Protein AF-A0A1I8EB76-F1 (afdb_monomer)

Mean predicted aligned error: 17.42 Å

pLDDT: mean 76.27, std 18.46, range [38.03, 97.38]

Organism: Wuchereria bancrofti (NCBI:txid6293)

InterPro domains:
  IPR005574 RNA polymerase subunit Rpb4/RPC9 [PF03874] (112-215)
  IPR006590 RNA polymerase Rpb4/RPC9, core [SM00657] (104-221)
  IPR010997 HRDC-like superfamily [SSF47819] (84-220)
  IPR038324 Rpb4/RPC9 superfamily [G3DSA:1.20.1250.40] (94-221)
  IPR045222 DNA-directed RNA polymerase II subunit Rpb4-like [PTHR21297] (92-221)

Foldseek 3Di:
DVVVVVVVVVVVLVVVVVVVVVVPPPPVVVVCLSVVLVVVVVVVPPDDDDDPPVVVVVVVVSVVVNVVVVVVVVVVVVVVVPDDPPDDPDPVQVQDQLQPRDPPVCPPPADDALLRLLVVLVVVVVVCVPDPDNDDDDPVSVVSNVVSVVQPLDNDPVLVVVLLVLCVVFPDDSSLSRVCLRVLDQFLVVSCVSRVNCVPRDDRVVVNVSSVVSVVSSVVD

Sequence (221 aa):
MFQRRFIIIRSMLIQILRKMYMANISNPFVLAGIVLPWIALNGFLKPHSERISFAEHRFRIFLQFCTFVTGFAGIFFLQRKGLMPGNQPDDTTDEDATELKFPKEFEQADTLLTSEVYLLLEHRRQQSEQKEEIDEMSDVFVKTLNYTRRMARFKNRETIRAVRTLLATKPLHKFEVAQIANLCPETSEEAKALIPSLENKMEDDELDEVLKDLHSKKTFQ

Radius of gyration: 32.55 Å; Cα contacts (8 Å, |Δi|>4): 117; chains: 1; bounding box: 45×63×88 Å

Nearest PDB structures (foldseek):
  8b3d-assembly1_D  TM=9.717E-01  e=4.220E-13  Sus scrofa domesticus
  5iya-assembly1_D  TM=9.374E-01  e=2.919E-12  Homo sapiens
  7ozn-assembly1_D  TM=9.645E-01  e=7.467E-12  Sus scrofa domesticus
  5flm-assembly1_D  TM=9.644E-01  e=1.099E-11  Bos taurus
  9egx-assembly1_D  TM=9.702E-01  e=1.298E-11  Sus scrofa

Solvent-accessible surface area (backbone atoms only — not comparable to full-atom values): 13147 Å² total; per-residue (Å²): 115,67,70,64,53,51,53,51,54,54,52,51,51,52,51,50,53,53,52,45,60,75,65,66,65,81,50,67,66,64,50,50,69,55,49,51,60,52,52,51,54,62,61,70,64,57,89,73,86,88,58,75,74,63,52,55,59,52,51,50,53,50,54,53,49,53,53,47,54,53,47,51,51,48,49,51,53,55,60,60,68,70,76,65,96,62,82,70,83,71,81,76,64,82,68,32,79,57,76,70,36,67,58,79,87,50,73,81,56,80,71,73,40,45,30,52,51,25,54,54,46,51,51,55,49,54,57,48,72,73,43,94,61,91,73,83,76,51,69,68,56,56,50,51,41,57,48,21,63,72,58,32,68,46,89,51,70,69,53,48,50,52,53,50,55,59,51,66,76,47,101,61,54,60,65,54,49,32,47,48,66,52,68,56,51,88,43,38,69,53,41,29,74,77,38,55,64,42,66,88,72,57,56,55,72,61,44,37,51,53,36,52,57,51,51,53,58,54,69,78,108

Secondary structure (DSSP, 8-state):
-HHHHHHHHHHHHHHHHHHHHHTT---HHHHHHHHHHHHHHHHHTS---S-HHHHHHHHHHHHHHHHHHHHHHHHHHHHHTTS------------BTTTTB--GGGTTPPP--HHHHHHHHHHHHHHHHTSSS--PPPHHHHHHHHHHHHH-S---HHHHHHHHHHHHTSS--HHHHHHHHHH--SSHHHHHHH-GGGTTTS-HHHHHHHHHHHHHHHHT-

Structure (mmCIF, N/CA/C/O backbone):
data_AF-A0A1I8EB76-F1
#
_entry.id   AF-A0A1I8EB76-F1
#
loop_
_at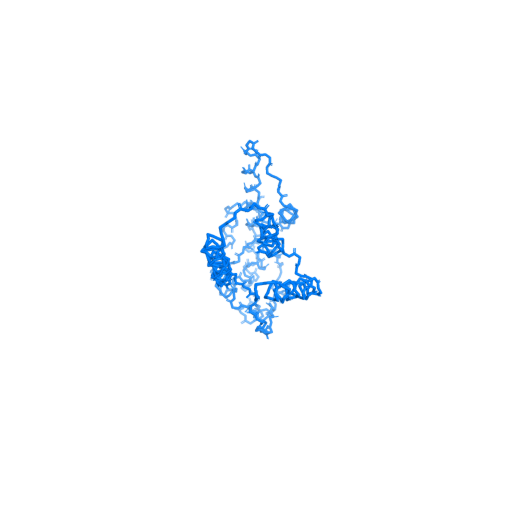om_site.group_PDB
_atom_site.id
_atom_site.type_symbol
_atom_site.label_atom_id
_atom_site.label_alt_id
_atom_site.label_comp_id
_atom_site.label_asym_id
_atom_site.label_entity_id
_atom_site.label_seq_id
_atom_site.pdbx_PDB_ins_code
_atom_site.Cartn_x
_atom_site.Cartn_y
_atom_site.Cartn_z
_atom_site.occupancy
_atom_site.B_iso_or_equiv
_atom_site.auth_seq_id
_atom_site.auth_comp_id
_atom_site.auth_asym_id
_atom_site.auth_atom_id
_atom_site.pdbx_PDB_model_num
ATOM 1 N N . MET A 1 1 ? -8.217 -47.086 -62.777 1.00 49.31 1 MET A N 1
ATOM 2 C CA . MET A 1 1 ? -8.631 -46.893 -61.361 1.00 49.31 1 MET A CA 1
ATOM 3 C C . MET A 1 1 ? -7.938 -45.699 -60.688 1.00 49.31 1 MET A C 1
ATOM 5 O O . MET A 1 1 ? -8.606 -44.937 -60.000 1.00 49.31 1 MET A O 1
ATOM 9 N N . PHE A 1 2 ? -6.633 -45.499 -60.920 1.00 45.28 2 PHE A N 1
ATOM 10 C CA . PHE A 1 2 ? -5.803 -44.456 -60.290 1.00 45.28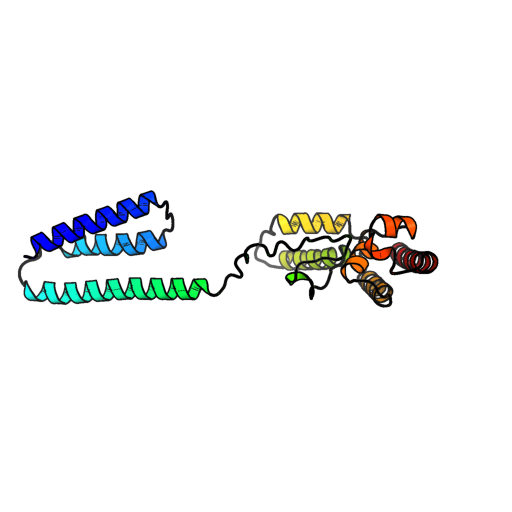 2 PHE A CA 1
ATOM 11 C C . PHE A 1 2 ? -6.260 -43.009 -60.579 1.00 45.28 2 PHE A C 1
ATOM 13 O O . PHE A 1 2 ? -6.449 -42.220 -59.660 1.00 45.28 2 PHE A O 1
ATOM 20 N N . GLN A 1 3 ? -6.564 -42.701 -61.845 1.00 49.03 3 GLN A N 1
ATOM 21 C CA . GLN A 1 3 ? -7.074 -41.393 -62.292 1.00 49.03 3 GLN A CA 1
ATOM 22 C C . GLN A 1 3 ? -8.374 -40.970 -61.575 1.00 49.03 3 GLN A C 1
ATOM 24 O O . GLN A 1 3 ? -8.498 -39.834 -61.125 1.00 49.03 3 GLN A O 1
ATOM 29 N N . ARG A 1 4 ? -9.325 -41.899 -61.378 1.00 49.31 4 ARG A N 1
ATOM 30 C CA . ARG A 1 4 ? -10.590 -41.602 -60.678 1.00 49.31 4 ARG A CA 1
ATOM 31 C C . ARG A 1 4 ? -10.378 -41.298 -59.191 1.00 49.31 4 ARG A C 1
ATOM 33 O O . ARG A 1 4 ? -11.016 -40.393 -58.667 1.00 49.31 4 ARG A O 1
ATOM 40 N N . ARG A 1 5 ? -9.459 -42.005 -58.518 1.00 53.19 5 ARG A N 1
ATOM 41 C CA . ARG A 1 5 ? -9.118 -41.738 -57.107 1.00 53.19 5 ARG A CA 1
ATOM 42 C C . ARG A 1 5 ? -8.397 -40.398 -56.934 1.00 53.19 5 ARG A C 1
ATOM 44 O O . ARG A 1 5 ? -8.669 -39.688 -55.973 1.00 53.19 5 ARG A O 1
ATOM 51 N N . PHE A 1 6 ? -7.553 -40.018 -57.893 1.00 55.25 6 PHE A N 1
ATOM 52 C CA . PHE A 1 6 ? -6.854 -38.731 -57.886 1.00 55.25 6 PHE A CA 1
ATOM 53 C C . PHE A 1 6 ? -7.814 -37.536 -58.002 1.00 55.25 6 PHE A C 1
ATOM 55 O O . PHE A 1 6 ? -7.683 -36.564 -57.264 1.00 55.25 6 PHE A O 1
ATOM 62 N N . ILE A 1 7 ? -8.834 -37.636 -58.861 1.00 61.78 7 ILE A N 1
ATOM 63 C CA . ILE A 1 7 ? -9.868 -36.597 -59.015 1.00 61.78 7 ILE A CA 1
ATOM 64 C C . ILE A 1 7 ? -10.677 -36.419 -57.720 1.00 61.78 7 ILE A C 1
ATOM 66 O O . ILE A 1 7 ? -10.950 -35.289 -57.315 1.00 61.78 7 ILE A O 1
ATOM 70 N N . ILE A 1 8 ? -11.013 -37.519 -57.038 1.00 65.38 8 ILE A N 1
ATOM 71 C CA . ILE A 1 8 ? -11.760 -37.483 -55.771 1.00 65.38 8 ILE A CA 1
ATOM 72 C C . ILE A 1 8 ? -10.933 -36.809 -54.670 1.00 65.38 8 ILE A C 1
ATOM 74 O O . ILE A 1 8 ? -11.428 -35.894 -54.013 1.00 65.38 8 ILE A O 1
ATOM 78 N N . ILE A 1 9 ? -9.660 -37.194 -54.515 1.00 62.22 9 ILE A N 1
ATOM 79 C CA . ILE A 1 9 ? -8.747 -36.573 -53.540 1.00 62.22 9 ILE A CA 1
ATOM 80 C C . ILE A 1 9 ? -8.584 -35.085 -53.849 1.00 62.22 9 ILE A C 1
ATOM 82 O O . ILE A 1 9 ? -8.638 -34.256 -52.941 1.00 62.22 9 ILE A O 1
ATOM 86 N N . ARG A 1 10 ? -8.457 -34.731 -55.136 1.00 64.69 10 ARG A N 1
ATOM 87 C CA . ARG A 1 10 ? -8.303 -33.337 -55.544 1.00 64.69 10 ARG A CA 1
ATOM 88 C C . ARG A 1 10 ? -9.530 -32.498 -55.177 1.00 64.69 10 ARG A C 1
ATOM 90 O O . ARG A 1 10 ? -9.381 -31.388 -54.676 1.00 64.69 10 ARG A O 1
ATOM 97 N N . SER A 1 11 ? -10.727 -33.046 -55.376 1.00 67.12 11 SER A N 1
ATOM 98 C CA . SER A 1 11 ? -11.989 -32.392 -55.017 1.00 67.12 11 SER A CA 1
ATOM 99 C C . SER A 1 11 ? -12.159 -32.242 -53.500 1.00 67.12 11 SER A C 1
ATOM 101 O O . SER A 1 11 ? -12.497 -31.155 -53.029 1.00 67.12 11 SER A O 1
ATOM 103 N N . MET A 1 12 ? -11.844 -33.280 -52.713 1.00 67.94 12 MET A N 1
ATOM 104 C CA . MET A 1 12 ? -11.922 -33.211 -51.246 1.00 67.94 12 MET A CA 1
ATOM 105 C C . MET A 1 12 ? -10.969 -32.167 -50.662 1.00 67.94 12 MET A C 1
ATOM 107 O O . MET A 1 12 ? -11.365 -31.405 -49.783 1.00 67.94 12 MET A O 1
ATOM 111 N N . LEU A 1 13 ? -9.735 -32.083 -51.164 1.00 63.62 13 LEU A N 1
ATOM 112 C CA . LEU A 1 13 ? -8.740 -31.153 -50.626 1.00 63.62 13 LEU A CA 1
ATOM 113 C C . LEU A 1 13 ? -9.104 -29.691 -50.919 1.00 63.62 13 LEU A C 1
ATOM 115 O O . LEU A 1 13 ? -8.951 -28.832 -50.056 1.00 63.62 13 LEU A O 1
ATOM 119 N N . ILE A 1 14 ? -9.690 -29.421 -52.090 1.00 68.62 14 ILE A N 1
ATOM 120 C CA . ILE A 1 14 ? -10.236 -28.099 -52.432 1.00 68.62 14 ILE A CA 1
ATOM 121 C C . ILE A 1 14 ? -11.404 -27.734 -51.505 1.00 68.62 14 ILE A C 1
ATOM 123 O O . ILE A 1 14 ? -11.484 -26.599 -51.037 1.00 68.62 14 ILE A O 1
ATOM 127 N N . GLN A 1 15 ? -12.293 -28.683 -51.196 1.00 66.75 15 GLN A N 1
ATOM 128 C CA . GLN A 1 15 ? -13.396 -28.439 -50.260 1.00 66.75 15 GLN A CA 1
ATOM 129 C C . GLN A 1 15 ? -12.903 -28.156 -48.835 1.00 66.75 15 GLN A C 1
ATOM 131 O O . GLN A 1 15 ? -13.441 -27.267 -48.175 1.00 66.75 15 GLN A O 1
ATOM 136 N N . ILE A 1 16 ? -11.866 -28.864 -48.375 1.00 64.25 16 ILE A N 1
ATOM 137 C CA . ILE A 1 16 ? -11.244 -28.639 -47.062 1.00 64.25 16 ILE A CA 1
ATOM 138 C C . ILE A 1 16 ? -10.598 -27.252 -47.008 1.00 64.25 16 ILE A C 1
ATOM 140 O O . ILE A 1 16 ? -10.893 -26.487 -46.093 1.00 64.25 16 ILE A O 1
ATOM 144 N N . LEU A 1 17 ? -9.805 -26.881 -48.019 1.00 64.00 17 LEU A N 1
ATOM 145 C CA . LEU A 1 17 ? -9.188 -25.552 -48.103 1.00 64.00 17 LEU A CA 1
ATOM 146 C C . LEU A 1 17 ? -10.242 -24.435 -48.129 1.00 64.00 17 LEU A C 1
ATOM 148 O O . LEU A 1 17 ? -10.088 -23.425 -47.445 1.00 64.00 17 LEU A O 1
ATOM 152 N N . ARG A 1 18 ? -11.355 -24.636 -48.846 1.00 67.12 18 ARG A N 1
ATOM 153 C CA . ARG A 1 18 ? -12.468 -23.676 -48.890 1.00 67.12 18 ARG A CA 1
ATOM 154 C C . ARG A 1 18 ? -13.174 -23.543 -47.538 1.00 67.12 18 ARG A C 1
ATOM 156 O O . ARG A 1 18 ? -13.491 -22.427 -47.137 1.00 67.12 18 ARG A O 1
ATOM 163 N N . LYS A 1 19 ? -13.389 -24.650 -46.816 1.00 63.84 19 LYS A N 1
ATOM 164 C CA . LYS A 1 19 ? -13.939 -24.625 -45.447 1.00 63.84 19 LYS A CA 1
ATOM 165 C C . LYS A 1 19 ? -12.994 -23.940 -44.459 1.00 63.84 19 LYS A C 1
ATOM 167 O O . LYS A 1 19 ? -13.459 -23.187 -43.614 1.00 63.84 19 LYS A O 1
ATOM 172 N N . MET A 1 20 ? -11.688 -24.165 -44.577 1.00 59.81 20 MET A N 1
ATOM 173 C CA . MET A 1 20 ? -10.688 -23.548 -43.701 1.00 59.81 20 MET A CA 1
ATOM 174 C C . MET A 1 20 ? -10.538 -22.044 -43.935 1.00 59.81 20 MET A C 1
ATOM 176 O O . MET A 1 20 ? -10.405 -21.300 -42.969 1.00 59.81 20 MET A O 1
ATOM 180 N N . TYR A 1 21 ? -10.620 -21.595 -45.191 1.00 61.72 21 TYR A N 1
ATOM 181 C CA . TYR A 1 21 ? -10.645 -20.170 -45.527 1.00 61.72 21 TYR A CA 1
ATOM 182 C C . TYR A 1 21 ? -11.869 -19.468 -44.920 1.00 61.72 21 TYR A C 1
ATOM 184 O O . TYR A 1 21 ? -11.739 -18.409 -44.317 1.00 61.72 21 TYR A O 1
ATOM 192 N N . MET A 1 22 ? -13.047 -20.100 -44.993 1.00 57.06 22 MET A N 1
ATOM 193 C CA . MET A 1 22 ? -14.274 -19.571 -44.379 1.00 57.06 22 MET A CA 1
ATOM 194 C C . MET A 1 22 ? -14.227 -19.551 -42.843 1.00 57.06 22 MET A C 1
ATOM 196 O O . MET A 1 22 ? -14.888 -18.724 -42.227 1.00 57.06 22 MET A O 1
ATOM 200 N N . ALA A 1 23 ? -13.443 -20.434 -42.218 1.00 61.31 23 ALA A N 1
ATOM 201 C CA . ALA A 1 23 ? -13.283 -20.501 -40.765 1.00 61.31 23 ALA A CA 1
ATOM 202 C C . ALA A 1 23 ? -12.263 -19.489 -40.195 1.00 61.31 23 ALA A C 1
ATOM 204 O O . ALA A 1 23 ? -11.986 -19.532 -39.000 1.00 61.31 23 ALA A O 1
ATOM 205 N N . ASN A 1 24 ? -11.691 -18.606 -41.029 1.00 54.06 24 ASN A N 1
ATOM 206 C CA . ASN A 1 24 ? -10.714 -17.571 -40.653 1.00 54.06 24 ASN A CA 1
ATOM 207 C C . ASN A 1 24 ? -9.563 -18.082 -39.757 1.00 54.06 24 ASN A C 1
ATOM 209 O O . ASN A 1 24 ? -9.118 -17.414 -38.823 1.00 54.06 24 ASN A O 1
ATOM 213 N N . ILE A 1 25 ? -9.080 -19.303 -40.021 1.00 58.66 25 ILE A N 1
ATOM 214 C CA . ILE A 1 25 ? -7.934 -19.880 -39.312 1.00 58.66 25 ILE A CA 1
ATOM 215 C C . ILE A 1 25 ? -6.663 -19.276 -39.923 1.00 58.66 25 ILE A C 1
ATOM 217 O O . ILE A 1 25 ? -6.039 -19.862 -40.804 1.00 58.66 25 ILE A O 1
ATOM 221 N N . SER A 1 26 ? -6.267 -18.096 -39.448 1.00 55.25 26 SER A N 1
ATOM 222 C CA . SER A 1 26 ? -5.071 -17.362 -39.901 1.00 55.25 26 SER A CA 1
ATOM 223 C C . SER A 1 26 ? -3.750 -17.963 -39.411 1.00 55.25 26 SER A C 1
ATOM 225 O O . SER A 1 26 ? -2.710 -17.317 -39.493 1.00 55.25 26 SER A O 1
ATOM 227 N N . ASN A 1 27 ? -3.765 -19.179 -38.853 1.00 60.44 27 ASN A N 1
ATOM 228 C CA . ASN A 1 27 ? -2.573 -19.782 -38.276 1.00 60.44 27 ASN A CA 1
ATOM 229 C C . ASN A 1 27 ? -1.648 -20.308 -39.398 1.00 60.44 27 ASN A C 1
ATOM 231 O O . ASN A 1 27 ? -1.983 -21.305 -40.052 1.00 60.44 27 ASN A O 1
ATOM 235 N N . PRO A 1 28 ? -0.475 -19.682 -39.619 1.00 57.66 28 PRO A N 1
ATOM 236 C C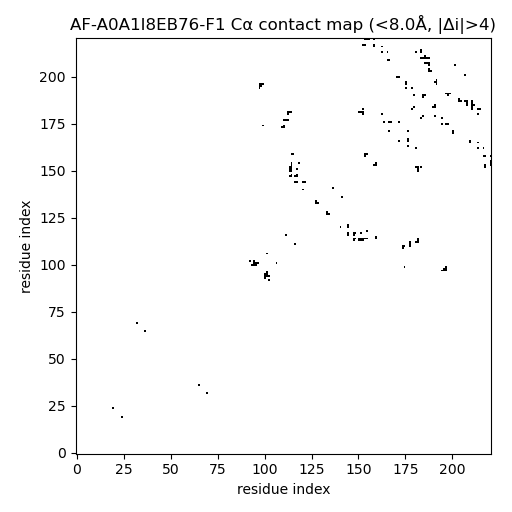A . PRO A 1 28 ? 0.393 -19.992 -40.754 1.00 57.66 28 PRO A CA 1
ATOM 237 C C . PRO A 1 28 ? 0.947 -21.423 -40.701 1.00 57.66 28 PRO A C 1
ATOM 239 O O . PRO A 1 28 ? 1.216 -22.015 -41.744 1.00 57.66 28 PRO A O 1
ATOM 242 N N . PHE A 1 29 ? 1.048 -22.022 -39.509 1.00 58.78 29 PHE A N 1
ATOM 243 C CA . PHE A 1 29 ? 1.536 -23.392 -39.335 1.00 58.78 29 PHE A CA 1
ATOM 244 C C . PHE A 1 29 ? 0.527 -24.442 -39.817 1.00 58.78 29 PHE A C 1
ATOM 246 O O . PHE A 1 29 ? 0.919 -25.459 -40.390 1.00 58.78 29 PHE A O 1
ATOM 253 N N . VAL A 1 30 ? -0.774 -24.183 -39.648 1.00 64.06 30 VAL A N 1
ATOM 254 C CA . VAL A 1 30 ? -1.840 -25.081 -40.124 1.00 64.06 30 VAL A CA 1
ATOM 255 C C . VAL A 1 30 ? -1.926 -25.041 -41.651 1.00 64.06 30 VAL A C 1
ATOM 257 O O . VAL A 1 30 ? -2.054 -26.080 -42.297 1.00 64.06 30 VAL A O 1
ATOM 260 N N . LEU A 1 31 ? -1.780 -23.850 -42.239 1.00 64.19 31 LEU A N 1
ATOM 261 C CA . LEU A 1 31 ? -1.715 -23.675 -43.691 1.00 64.19 31 LEU A CA 1
ATOM 262 C C . LEU A 1 31 ? -0.477 -24.359 -44.283 1.00 64.19 31 LEU A C 1
ATOM 264 O O . LEU A 1 31 ? -0.604 -25.113 -45.247 1.00 64.19 31 LEU A O 1
ATOM 268 N N . ALA A 1 32 ? 0.700 -24.177 -43.679 1.00 64.38 32 ALA A N 1
ATOM 269 C CA . ALA A 1 32 ? 1.931 -24.832 -44.123 1.00 64.38 32 ALA A CA 1
ATOM 270 C C . ALA A 1 32 ? 1.826 -26.367 -44.072 1.00 64.38 32 ALA A C 1
ATOM 272 O O . ALA A 1 32 ? 2.234 -27.042 -45.019 1.00 64.38 32 ALA A O 1
ATOM 273 N N . GLY A 1 33 ? 1.206 -26.916 -43.020 1.00 65.25 33 GLY A N 1
ATOM 274 C CA . GLY A 1 33 ? 1.004 -28.357 -42.848 1.00 65.25 33 GLY A CA 1
ATOM 275 C C . GLY A 1 33 ? 0.088 -29.013 -43.889 1.00 65.25 33 GLY A C 1
ATOM 276 O O . GLY A 1 33 ? 0.181 -30.220 -44.090 1.00 65.25 33 GLY A O 1
ATOM 277 N N . ILE A 1 34 ? -0.765 -28.247 -44.577 1.00 67.75 34 ILE A N 1
ATOM 278 C CA . ILE A 1 34 ? -1.708 -28.764 -45.589 1.00 67.75 34 ILE A CA 1
ATOM 279 C C . ILE A 1 34 ? -1.252 -28.420 -47.012 1.00 67.75 34 ILE A C 1
ATOM 281 O O . ILE A 1 34 ? -1.359 -29.242 -47.925 1.00 67.75 34 ILE A O 1
ATOM 285 N N . VAL A 1 35 ? -0.710 -27.218 -47.216 1.00 65.94 35 VAL A N 1
ATOM 286 C CA . VAL A 1 35 ? -0.348 -26.700 -48.542 1.00 65.94 35 VAL A CA 1
ATOM 287 C C . VAL A 1 35 ? 0.976 -27.284 -49.043 1.00 65.94 35 VAL A C 1
ATOM 289 O O . VAL A 1 35 ? 1.070 -27.651 -50.215 1.00 65.94 35 VAL A O 1
ATOM 292 N N . LEU A 1 36 ? 1.988 -27.441 -48.182 1.00 67.12 36 LEU A N 1
ATOM 293 C CA . LEU A 1 36 ? 3.293 -27.972 -48.600 1.00 67.12 36 LEU A CA 1
ATOM 294 C C . LEU A 1 36 ? 3.226 -29.440 -49.061 1.00 67.12 36 LEU A C 1
ATOM 296 O O . LEU A 1 36 ? 3.775 -29.737 -50.127 1.00 67.12 36 LEU A O 1
ATOM 300 N N . PRO A 1 37 ? 2.505 -30.351 -48.374 1.00 68.12 37 PRO A N 1
ATOM 301 C CA . PRO A 1 37 ? 2.316 -31.713 -48.874 1.00 68.12 37 PRO A CA 1
ATOM 302 C C . PRO A 1 37 ? 1.581 -31.760 -50.217 1.00 68.12 37 PRO A C 1
ATOM 304 O O . PRO A 1 37 ? 1.909 -32.579 -51.072 1.00 68.12 37 PRO A O 1
ATOM 307 N N . TRP A 1 38 ? 0.620 -30.862 -50.448 1.00 65.50 38 TRP A N 1
ATOM 308 C CA . TRP A 1 38 ? -0.101 -30.778 -51.719 1.00 65.50 38 TRP A CA 1
ATOM 309 C C . TRP A 1 38 ? 0.781 -30.299 -52.880 1.00 65.50 38 TRP A C 1
ATOM 311 O O . TRP A 1 38 ? 0.694 -30.834 -53.990 1.00 65.50 38 TRP A O 1
ATOM 321 N N . ILE A 1 39 ? 1.648 -29.313 -52.641 1.00 65.44 39 ILE A N 1
ATOM 322 C CA . ILE A 1 39 ? 2.614 -28.832 -53.640 1.00 65.44 39 ILE A CA 1
ATOM 323 C C . ILE A 1 39 ? 3.636 -29.932 -53.951 1.00 65.44 39 ILE A C 1
ATOM 325 O O . ILE A 1 39 ? 3.884 -30.217 -55.123 1.00 65.44 39 ILE A O 1
ATOM 329 N N . ALA A 1 40 ? 4.159 -30.609 -52.924 1.00 63.88 40 ALA A N 1
ATOM 330 C CA . ALA A 1 40 ? 5.064 -31.746 -53.092 1.00 63.88 40 ALA A CA 1
ATOM 331 C C . ALA A 1 40 ? 4.409 -32.886 -53.891 1.00 63.88 40 ALA A C 1
ATOM 333 O O . ALA A 1 40 ? 5.035 -33.455 -54.785 1.00 63.88 40 ALA A O 1
ATOM 334 N N . LEU A 1 41 ? 3.126 -33.166 -53.640 1.00 63.50 41 LEU A N 1
ATOM 335 C CA . LEU A 1 41 ? 2.364 -34.179 -54.366 1.00 63.50 41 LEU A CA 1
ATOM 336 C C . LEU A 1 41 ? 2.176 -33.821 -55.851 1.00 63.50 41 LEU A C 1
ATOM 338 O O . LEU A 1 41 ? 2.301 -34.694 -56.707 1.00 63.50 41 LEU A O 1
ATOM 342 N N . ASN A 1 42 ? 1.922 -32.549 -56.175 1.00 57.94 42 ASN A N 1
ATOM 343 C CA . ASN A 1 42 ? 1.821 -32.094 -57.567 1.00 57.94 42 ASN A CA 1
ATOM 344 C C . ASN A 1 42 ? 3.185 -32.074 -58.283 1.00 57.94 42 ASN A C 1
ATOM 346 O O . ASN A 1 42 ? 3.243 -32.359 -59.477 1.00 57.94 42 ASN A O 1
ATOM 350 N N . GLY A 1 43 ? 4.280 -31.783 -57.571 1.00 58.81 43 GLY A N 1
ATOM 351 C CA . GLY A 1 43 ? 5.641 -31.813 -58.121 1.00 58.81 43 GLY A CA 1
ATOM 352 C C . GLY A 1 43 ? 6.170 -33.229 -58.3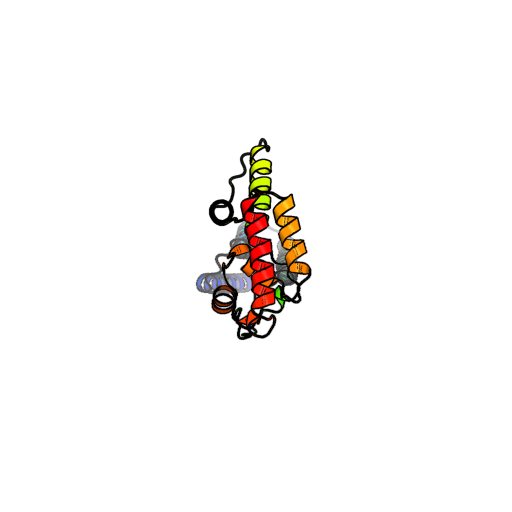78 1.00 58.81 43 GLY A C 1
ATOM 353 O O . GLY A 1 43 ? 6.816 -33.471 -59.396 1.00 58.81 43 GLY A O 1
ATOM 354 N N . PHE A 1 44 ? 5.850 -34.185 -57.501 1.00 52.50 44 PHE A N 1
ATOM 355 C CA . PHE A 1 44 ? 6.274 -35.588 -57.609 1.00 52.50 44 PHE A CA 1
ATOM 356 C C . PHE A 1 44 ? 5.571 -36.358 -58.744 1.00 52.50 44 PHE A C 1
ATOM 358 O O . PHE A 1 44 ? 6.074 -37.376 -59.209 1.00 52.50 44 PHE A O 1
ATOM 365 N N . LEU A 1 45 ? 4.425 -35.863 -59.225 1.00 50.41 45 LEU A N 1
ATOM 366 C CA . LEU A 1 45 ? 3.649 -36.449 -60.327 1.00 50.41 45 LEU A CA 1
ATOM 367 C C . LEU A 1 45 ? 4.067 -35.951 -61.722 1.00 50.41 45 LEU A C 1
ATOM 369 O O . LEU A 1 45 ? 3.368 -36.223 -62.701 1.00 50.41 45 LEU A O 1
ATOM 373 N N . LYS A 1 46 ? 5.192 -35.235 -61.851 1.00 48.56 46 LYS A N 1
ATOM 374 C CA . LYS A 1 46 ? 5.735 -34.894 -63.172 1.00 48.56 46 LYS A CA 1
ATOM 375 C C . LYS A 1 46 ? 6.230 -36.188 -63.847 1.00 48.56 46 LYS A C 1
ATOM 377 O O . LYS A 1 46 ? 6.992 -36.931 -63.229 1.00 48.56 46 LYS A O 1
ATOM 382 N N . PRO A 1 47 ? 5.774 -36.513 -65.069 1.00 45.75 47 PRO A N 1
ATOM 383 C CA . PRO A 1 47 ? 5.922 -37.852 -65.621 1.00 45.75 47 PRO A CA 1
ATOM 384 C C . PRO A 1 47 ? 7.365 -38.082 -66.070 1.00 45.75 47 PRO A C 1
ATOM 386 O O . PRO A 1 47 ? 7.764 -37.641 -67.143 1.00 45.75 47 PRO A O 1
ATOM 389 N N . HIS A 1 48 ? 8.142 -38.801 -65.266 1.00 41.62 48 HIS A N 1
ATOM 390 C CA . HIS A 1 48 ? 9.255 -39.586 -65.785 1.00 41.62 48 HIS A CA 1
ATOM 391 C C . HIS A 1 48 ? 8.796 -41.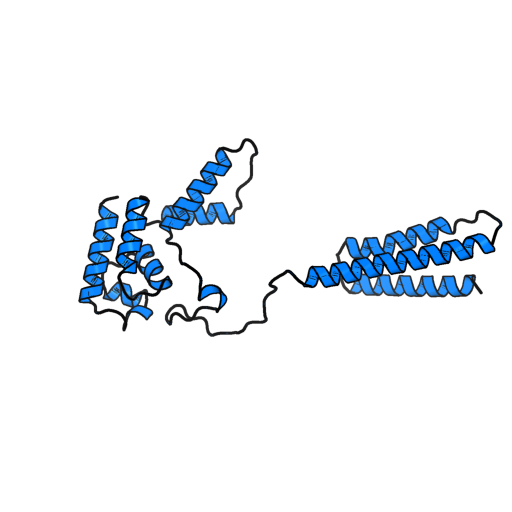051 -65.835 1.00 41.62 48 HIS A C 1
ATOM 393 O O . HIS A 1 48 ? 8.601 -41.686 -64.798 1.00 41.62 48 HIS A O 1
ATOM 399 N N . SER A 1 49 ? 8.559 -41.542 -67.057 1.00 45.78 49 SER A N 1
ATOM 400 C CA . SER A 1 49 ? 8.441 -42.964 -67.438 1.00 45.78 49 SER A CA 1
ATOM 401 C C . SER A 1 49 ? 9.421 -43.837 -66.622 1.00 45.78 49 SER A C 1
ATOM 403 O O . SER A 1 49 ? 10.529 -43.391 -66.346 1.00 45.78 49 SER A O 1
ATOM 405 N N . GLU A 1 50 ? 9.174 -45.084 -66.198 1.00 49.44 50 GLU A N 1
ATOM 406 C CA . GLU A 1 50 ? 8.269 -46.108 -66.741 1.00 49.44 50 GLU A CA 1
ATOM 407 C C . GLU A 1 50 ? 8.085 -47.303 -65.759 1.00 49.44 50 GLU A C 1
ATOM 409 O O . GLU A 1 50 ? 8.013 -48.458 -66.166 1.00 49.44 50 GLU A O 1
ATOM 414 N N . ARG A 1 51 ? 8.053 -47.086 -64.429 1.00 49.22 51 ARG A N 1
ATOM 415 C CA . ARG A 1 51 ? 7.866 -48.187 -63.448 1.00 49.22 51 ARG A CA 1
ATOM 416 C C . ARG A 1 51 ? 6.706 -47.949 -62.485 1.00 49.22 51 ARG A C 1
ATOM 418 O O . ARG A 1 51 ? 6.874 -47.427 -61.386 1.00 49.22 51 ARG A O 1
ATOM 425 N N . ILE A 1 52 ? 5.529 -48.417 -62.900 1.00 52.94 52 ILE A N 1
ATOM 426 C CA . ILE A 1 52 ? 4.240 -48.315 -62.190 1.00 52.94 52 ILE A CA 1
ATOM 427 C C . ILE A 1 52 ? 4.321 -48.883 -60.757 1.00 52.94 52 ILE A C 1
ATOM 429 O O . ILE A 1 52 ? 3.793 -48.284 -59.826 1.00 52.94 52 ILE A O 1
ATOM 433 N N . SER A 1 53 ? 5.069 -49.973 -60.548 1.00 51.50 53 SER A N 1
ATOM 434 C CA . SER A 1 53 ? 5.245 -50.605 -59.227 1.00 51.50 53 SER A CA 1
ATOM 435 C C . SER A 1 53 ? 6.071 -49.757 -58.239 1.00 51.50 53 SER A C 1
ATOM 437 O O . SER A 1 53 ? 5.846 -49.800 -57.030 1.00 51.50 53 SER A O 1
ATOM 439 N N . PHE A 1 54 ? 6.986 -48.916 -58.735 1.00 49.66 54 PHE A N 1
ATOM 440 C CA . PHE A 1 54 ? 7.857 -48.091 -57.890 1.00 49.66 54 PHE A CA 1
ATOM 441 C C . PHE A 1 54 ? 7.132 -46.851 -57.334 1.00 49.66 54 PHE A C 1
ATOM 443 O O . PHE A 1 54 ? 7.434 -46.379 -56.235 1.00 49.66 54 PHE A O 1
ATOM 450 N N . ALA A 1 55 ? 6.135 -46.350 -58.071 1.00 51.97 55 ALA A N 1
ATOM 451 C CA . ALA A 1 55 ? 5.294 -45.230 -57.657 1.00 51.97 55 ALA A CA 1
ATOM 452 C C . ALA A 1 55 ? 4.314 -45.614 -56.531 1.00 51.97 55 ALA A C 1
ATOM 454 O O . ALA A 1 55 ? 4.087 -44.815 -55.623 1.00 51.97 55 ALA A O 1
ATOM 455 N N . GLU A 1 56 ? 3.784 -46.843 -56.528 1.00 51.44 56 GLU A N 1
ATOM 456 C CA . GLU A 1 56 ? 2.830 -47.295 -55.503 1.00 51.44 56 GLU A CA 1
ATOM 457 C C . GLU A 1 56 ? 3.461 -47.419 -54.109 1.00 51.44 56 GLU A C 1
ATOM 459 O O . GLU A 1 56 ? 2.855 -47.008 -53.116 1.00 51.44 56 GLU A O 1
ATOM 464 N N . HIS A 1 57 ? 4.697 -47.922 -54.017 1.00 51.75 57 HIS A N 1
ATOM 465 C CA . HIS A 1 57 ? 5.387 -48.076 -52.732 1.00 51.75 57 HIS A CA 1
ATOM 466 C C . HIS A 1 57 ? 5.787 -46.719 -52.130 1.00 51.75 57 HIS A C 1
ATOM 468 O O . HIS A 1 57 ? 5.646 -46.491 -50.929 1.00 51.75 57 HIS A O 1
ATOM 474 N N . ARG A 1 58 ? 6.232 -45.777 -52.971 1.00 51.94 58 ARG A N 1
ATOM 475 C CA . ARG A 1 58 ? 6.584 -44.415 -52.539 1.00 51.94 58 ARG A CA 1
ATOM 476 C C . ARG A 1 58 ? 5.356 -43.578 -52.175 1.00 51.94 58 ARG A C 1
ATOM 478 O O . ARG A 1 58 ? 5.426 -42.801 -51.228 1.00 51.94 58 ARG A O 1
ATOM 485 N N . PHE A 1 59 ? 4.220 -43.787 -52.844 1.00 54.88 59 PHE A N 1
ATOM 486 C CA . PHE A 1 59 ? 2.950 -43.150 -52.482 1.00 54.88 59 PHE A CA 1
ATOM 487 C C . PHE A 1 59 ? 2.420 -43.638 -51.124 1.00 54.88 59 PHE A C 1
ATOM 489 O O . PHE A 1 59 ? 1.921 -42.831 -50.339 1.00 54.88 59 PHE A O 1
ATOM 496 N N . ARG A 1 60 ? 2.590 -44.929 -50.795 1.00 55.97 60 ARG A N 1
ATOM 497 C CA . ARG A 1 60 ? 2.286 -45.449 -49.448 1.00 55.97 60 ARG A CA 1
ATOM 498 C C . ARG A 1 60 ? 3.167 -44.814 -48.375 1.00 55.97 60 ARG A C 1
ATOM 500 O O . ARG A 1 60 ? 2.631 -44.354 -47.376 1.00 55.97 60 ARG A O 1
ATOM 507 N N . ILE A 1 61 ? 4.478 -44.719 -48.607 1.00 58.91 61 ILE A N 1
ATOM 508 C CA . ILE A 1 61 ? 5.414 -44.073 -47.667 1.00 58.91 61 ILE A CA 1
ATOM 509 C C . ILE A 1 61 ? 5.055 -42.593 -47.469 1.00 58.91 61 ILE A C 1
ATOM 511 O O . ILE A 1 61 ? 5.059 -42.108 -46.341 1.00 58.91 61 ILE A O 1
ATOM 515 N N . PHE A 1 62 ? 4.680 -41.887 -48.539 1.00 59.53 62 PHE A N 1
ATOM 516 C CA . PHE A 1 62 ? 4.255 -40.488 -48.468 1.00 59.53 62 PHE A CA 1
ATOM 517 C C . PHE A 1 62 ? 2.959 -40.305 -47.665 1.00 59.53 62 PHE A C 1
ATOM 519 O O . PHE A 1 62 ? 2.899 -39.444 -46.789 1.00 59.53 62 PHE A O 1
ATOM 526 N N . LEU A 1 63 ? 1.940 -41.141 -47.902 1.00 58.62 63 LEU A N 1
ATOM 527 C CA . LEU A 1 63 ? 0.704 -41.128 -47.110 1.00 58.62 63 LEU A CA 1
ATOM 528 C C . LEU A 1 63 ? 0.970 -41.441 -45.634 1.00 58.62 63 LEU A C 1
ATOM 530 O O . LEU A 1 63 ? 0.401 -40.789 -44.763 1.00 58.62 63 LEU A O 1
ATOM 534 N N . GLN A 1 64 ? 1.870 -42.383 -45.360 1.00 55.06 64 GLN A N 1
ATOM 535 C CA . GLN A 1 64 ? 2.223 -42.800 -44.006 1.00 55.06 64 GLN A CA 1
ATOM 536 C C . GLN A 1 64 ? 2.998 -41.703 -43.251 1.00 55.06 64 GLN A C 1
ATOM 538 O O . GLN A 1 64 ? 2.720 -41.452 -42.077 1.00 55.06 64 GLN A O 1
ATOM 543 N N . PHE A 1 65 ? 3.878 -40.963 -43.935 1.00 56.84 65 PHE A N 1
ATOM 544 C CA . PHE A 1 65 ? 4.522 -39.760 -43.390 1.00 56.84 65 PHE A CA 1
ATOM 545 C C . PHE A 1 65 ? 3.529 -38.617 -43.165 1.00 56.84 65 PHE A C 1
ATOM 547 O O . PHE A 1 65 ? 3.586 -37.953 -42.132 1.00 56.84 65 PHE A O 1
ATOM 554 N N . CYS A 1 66 ? 2.584 -38.413 -44.084 1.00 59.09 66 CYS A N 1
ATOM 555 C CA . CYS A 1 66 ? 1.571 -37.371 -43.944 1.00 59.09 66 CYS A CA 1
ATOM 556 C C . CYS A 1 66 ? 0.677 -37.630 -42.721 1.00 59.09 66 CYS A C 1
ATOM 558 O O . CYS A 1 66 ? 0.424 -36.706 -41.953 1.00 59.09 66 CYS A O 1
ATOM 560 N N . THR A 1 67 ? 0.290 -38.889 -42.474 1.00 55.75 67 THR A N 1
ATOM 561 C CA . THR A 1 67 ? -0.453 -39.273 -41.263 1.00 55.75 67 THR A CA 1
ATOM 562 C C . THR A 1 67 ? 0.369 -39.130 -39.982 1.00 55.75 67 THR A C 1
ATOM 564 O O . THR A 1 67 ? -0.181 -38.781 -38.938 1.00 55.75 67 THR A O 1
ATOM 567 N N . PHE A 1 68 ? 1.685 -39.353 -40.048 1.00 56.91 68 PHE A N 1
ATOM 568 C CA . PHE A 1 68 ? 2.575 -39.235 -38.893 1.00 56.91 68 PHE A CA 1
ATOM 569 C C . PHE A 1 68 ? 2.807 -37.772 -38.498 1.00 56.91 68 PHE A C 1
ATOM 571 O O . PHE A 1 68 ? 2.751 -37.446 -37.317 1.00 56.91 68 PHE A O 1
ATOM 578 N N . VAL A 1 69 ? 2.967 -36.867 -39.471 1.00 59.31 69 VAL A N 1
ATOM 579 C CA . VAL A 1 69 ? 3.113 -35.420 -39.227 1.00 59.31 69 VAL A CA 1
ATOM 580 C C . VAL A 1 69 ? 1.810 -34.809 -38.708 1.00 59.31 69 VAL A C 1
ATOM 582 O O . VAL A 1 69 ? 1.842 -34.011 -37.774 1.00 59.31 69 VAL A O 1
ATOM 585 N N . THR A 1 70 ? 0.649 -35.228 -39.225 1.00 57.03 70 THR A N 1
ATOM 586 C CA . THR A 1 70 ? -0.647 -34.798 -38.671 1.00 57.03 70 THR A CA 1
ATOM 587 C C . THR A 1 70 ? -0.907 -35.379 -37.281 1.00 57.03 70 THR A C 1
ATOM 589 O O . THR A 1 70 ? -1.482 -34.697 -36.437 1.00 57.03 70 THR A O 1
ATOM 592 N N . GLY A 1 71 ? -0.454 -36.609 -37.015 1.00 58.06 71 GLY A N 1
ATOM 593 C CA . GLY A 1 71 ? -0.552 -37.247 -35.700 1.00 58.06 71 GLY A CA 1
ATOM 594 C C . GLY A 1 71 ? 0.341 -36.574 -34.657 1.00 58.06 71 GLY A C 1
ATOM 595 O O . GLY A 1 71 ? -0.126 -36.263 -33.566 1.00 58.06 71 GLY A O 1
ATOM 596 N N . PHE A 1 72 ? 1.590 -36.258 -35.010 1.00 56.59 72 PHE A N 1
ATOM 597 C CA . PHE A 1 72 ? 2.511 -35.528 -34.135 1.00 56.59 72 PHE A CA 1
ATOM 598 C C . PHE A 1 72 ? 2.072 -34.082 -33.903 1.00 56.59 72 PHE A C 1
ATOM 600 O O . PHE A 1 72 ? 2.159 -33.607 -32.777 1.00 56.59 72 PHE A O 1
ATOM 607 N N . ALA A 1 73 ? 1.535 -33.396 -34.918 1.00 56.19 73 ALA A N 1
ATOM 608 C CA . ALA A 1 73 ? 0.928 -32.079 -34.730 1.00 56.19 73 ALA A CA 1
ATOM 609 C C . ALA A 1 73 ? -0.315 -32.154 -33.829 1.00 56.19 73 ALA A C 1
ATOM 611 O O . ALA A 1 73 ? -0.497 -31.285 -32.985 1.00 56.19 73 ALA A O 1
ATOM 612 N N . GLY A 1 74 ? -1.132 -33.207 -33.949 1.00 55.03 74 GLY A N 1
ATOM 613 C CA . GLY A 1 74 ? -2.282 -33.459 -33.078 1.00 55.03 74 GLY A CA 1
ATOM 614 C C . GLY A 1 74 ? -1.888 -33.742 -31.627 1.00 55.03 74 GLY A C 1
ATOM 615 O O . GLY A 1 74 ? -2.483 -33.166 -30.722 1.00 55.03 74 GLY A O 1
ATOM 616 N N . ILE A 1 75 ? -0.851 -34.554 -31.397 1.00 56.88 75 ILE A N 1
ATOM 617 C CA . ILE A 1 75 ? -0.311 -34.843 -30.058 1.00 56.88 75 ILE A CA 1
ATOM 618 C C . ILE A 1 75 ? 0.373 -33.605 -29.473 1.00 56.88 75 ILE A C 1
ATOM 620 O O . ILE A 1 75 ? 0.127 -33.278 -28.321 1.00 56.88 75 ILE A O 1
ATOM 624 N N . PHE A 1 76 ? 1.149 -32.851 -30.255 1.00 49.94 76 PHE A N 1
ATOM 625 C CA . PHE A 1 76 ? 1.752 -31.593 -29.804 1.00 49.94 76 PHE A CA 1
ATOM 626 C C . PHE A 1 76 ? 0.685 -30.526 -29.513 1.00 49.94 76 PHE A C 1
ATOM 628 O O . PHE A 1 76 ? 0.819 -29.765 -28.561 1.00 49.94 76 PHE A O 1
ATOM 635 N N . PHE A 1 77 ? -0.415 -30.497 -30.270 1.00 49.03 77 PHE A N 1
ATOM 636 C CA . PHE A 1 77 ? -1.564 -29.629 -30.005 1.00 49.03 77 PHE A CA 1
ATOM 637 C C . PHE A 1 77 ? -2.370 -30.086 -28.775 1.00 49.03 77 PHE A C 1
ATOM 639 O O . PHE A 1 77 ? -2.834 -29.241 -28.013 1.00 49.03 77 PHE A O 1
ATOM 646 N N . LEU A 1 78 ? -2.477 -31.398 -28.521 1.00 51.25 78 LEU A N 1
ATOM 647 C CA . LEU A 1 78 ? -3.051 -31.944 -27.284 1.00 51.25 78 LEU A CA 1
ATOM 648 C C . LEU A 1 78 ? -2.158 -31.665 -26.066 1.00 51.25 78 LEU A C 1
ATOM 650 O O . LEU A 1 78 ? -2.666 -31.303 -25.012 1.00 51.25 78 LEU A O 1
ATOM 654 N N . GLN A 1 79 ? -0.838 -31.764 -26.215 1.00 50.16 79 GLN A N 1
ATOM 655 C CA . GLN A 1 79 ? 0.128 -31.565 -25.135 1.00 50.16 79 GLN A CA 1
ATOM 656 C C . GLN A 1 79 ? 0.348 -30.074 -24.828 1.00 50.16 79 GLN A C 1
ATOM 658 O O . GLN A 1 79 ? 0.554 -29.704 -23.676 1.00 50.16 79 GLN A O 1
ATOM 663 N N . ARG A 1 80 ? 0.189 -29.188 -25.824 1.00 48.19 80 ARG A N 1
ATOM 664 C CA . ARG A 1 80 ? 0.194 -27.723 -25.646 1.00 48.19 80 ARG A CA 1
ATOM 665 C C . ARG A 1 80 ? -1.114 -27.179 -25.059 1.00 48.19 80 ARG A C 1
ATOM 667 O O . ARG A 1 80 ? -1.117 -26.074 -24.525 1.00 48.19 80 ARG A O 1
ATOM 674 N N . LYS A 1 81 ? -2.204 -27.956 -25.085 1.00 47.44 81 LYS A N 1
ATOM 675 C CA . LYS A 1 81 ? -3.448 -27.639 -24.360 1.00 47.44 81 LYS A CA 1
ATOM 676 C C . LYS A 1 81 ? -3.343 -27.860 -22.841 1.00 47.44 81 LYS A C 1
ATOM 678 O O . LYS A 1 81 ? -4.287 -27.535 -22.134 1.00 47.44 81 LYS A O 1
ATOM 683 N N . GLY A 1 82 ? -2.217 -28.392 -22.350 1.00 46.53 82 GLY A N 1
ATOM 684 C CA . GLY A 1 82 ? -1.990 -28.721 -20.939 1.00 46.53 82 GLY A CA 1
ATOM 685 C C . GLY A 1 82 ? -1.206 -27.698 -20.108 1.00 46.53 82 GLY A C 1
ATOM 686 O O . GLY A 1 82 ? -0.898 -28.006 -18.963 1.00 46.53 82 GLY A O 1
ATOM 687 N N . LEU A 1 83 ? -0.849 -26.514 -20.627 1.00 44.69 83 LEU A N 1
ATOM 688 C CA . LEU A 1 83 ? -0.158 -25.497 -19.817 1.00 44.69 83 LEU A CA 1
ATOM 689 C C . LEU A 1 83 ? -0.434 -24.063 -20.290 1.00 44.69 83 LEU A C 1
ATOM 691 O O . LEU A 1 83 ? 0.454 -23.328 -20.711 1.00 44.69 83 LEU A O 1
ATOM 695 N N . MET A 1 84 ? -1.696 -23.672 -20.221 1.00 41.59 84 MET A N 1
ATOM 696 C CA . MET A 1 84 ? -2.080 -22.290 -19.950 1.00 41.59 84 MET A CA 1
ATOM 697 C C . MET A 1 84 ? -3.085 -22.405 -18.803 1.00 41.59 84 MET A C 1
ATOM 699 O O . MET A 1 84 ? -4.052 -23.153 -18.979 1.00 41.59 84 MET A O 1
ATOM 703 N N . PRO A 1 85 ? -2.916 -21.727 -17.654 1.00 43.31 85 PRO A N 1
ATOM 704 C CA . PRO A 1 85 ? -4.059 -21.422 -16.808 1.00 43.31 85 PRO A CA 1
ATOM 705 C C . PRO A 1 85 ? -4.925 -20.444 -17.610 1.00 43.31 85 PRO A C 1
ATOM 707 O O . PRO A 1 85 ? -4.812 -19.229 -17.506 1.00 43.31 85 PRO A O 1
ATOM 710 N N . GLY A 1 86 ? -5.683 -20.988 -18.560 1.00 38.03 86 GLY A N 1
ATOM 711 C CA . GLY A 1 86 ? -6.719 -20.256 -19.253 1.00 38.03 86 GLY A CA 1
ATOM 712 C C . GLY A 1 86 ? -7.838 -20.044 -18.257 1.00 38.03 86 GLY A C 1
ATOM 713 O O . GLY A 1 86 ? -8.260 -21.025 -17.646 1.00 38.03 86 GLY A O 1
ATOM 714 N N . ASN A 1 87 ? -8.257 -18.781 -18.120 1.00 50.06 87 ASN A N 1
ATOM 715 C CA . ASN A 1 87 ? -9.506 -18.334 -17.511 1.00 50.06 87 ASN A CA 1
ATOM 716 C C . ASN A 1 87 ? -10.474 -19.498 -17.309 1.00 50.06 87 ASN A C 1
ATOM 718 O O . ASN A 1 87 ? -11.151 -19.937 -18.246 1.00 50.06 87 ASN A O 1
ATOM 722 N N . GLN A 1 88 ? -10.512 -19.993 -16.078 1.00 46.22 88 GLN A N 1
ATOM 723 C CA . GLN A 1 88 ? -11.658 -20.740 -15.606 1.00 46.22 88 GLN A CA 1
ATOM 724 C C . GLN A 1 88 ? -12.865 -19.804 -15.790 1.00 46.22 88 GLN A C 1
ATOM 726 O O . GLN A 1 88 ? -12.719 -18.601 -15.560 1.00 46.22 88 GLN A O 1
ATOM 731 N N . PRO A 1 89 ? -14.002 -20.286 -16.318 1.00 44.72 89 PRO A N 1
ATOM 732 C CA . PRO A 1 89 ? -15.179 -19.450 -16.460 1.00 44.72 89 PRO A CA 1
ATOM 733 C C . PRO A 1 89 ? -15.580 -19.004 -15.060 1.00 44.72 89 PRO A C 1
ATOM 735 O O . PRO A 1 89 ? -16.029 -19.839 -14.282 1.00 44.72 89 PRO A O 1
ATOM 738 N N . ASP A 1 90 ? -15.293 -17.735 -14.776 1.00 50.91 90 ASP A N 1
ATOM 739 C CA . ASP A 1 90 ? -15.948 -16.851 -13.819 1.00 50.91 90 ASP A CA 1
ATOM 740 C C . ASP A 1 90 ? -16.747 -17.639 -12.768 1.00 50.91 90 ASP A C 1
ATOM 742 O O . ASP A 1 90 ? -17.959 -17.833 -12.892 1.00 50.91 90 ASP A O 1
ATOM 746 N N . ASP A 1 91 ? -16.047 -18.160 -11.748 1.00 53.91 91 ASP A N 1
ATOM 747 C CA . ASP A 1 91 ? -16.674 -18.271 -10.433 1.00 53.91 91 ASP A CA 1
ATOM 748 C C . ASP A 1 91 ? -16.919 -16.805 -10.092 1.00 53.91 91 ASP A C 1
ATOM 750 O O . ASP A 1 91 ? -16.003 -16.135 -9.627 1.00 53.91 91 ASP A O 1
ATOM 754 N N . THR A 1 92 ? -18.086 -16.274 -10.482 1.00 58.00 92 THR A N 1
ATOM 755 C CA . THR A 1 92 ? -18.544 -14.922 -10.150 1.00 58.00 92 THR A CA 1
ATOM 756 C C . THR A 1 92 ? -18.762 -14.888 -8.642 1.00 58.00 92 THR A C 1
ATOM 758 O O . THR A 1 92 ? -19.890 -14.809 -8.151 1.00 58.00 92 THR A O 1
ATOM 761 N N . THR A 1 93 ? -17.695 -15.079 -7.878 1.00 62.09 93 THR A N 1
ATOM 762 C CA . THR A 1 93 ? -17.636 -14.684 -6.493 1.00 62.09 93 THR A CA 1
ATOM 763 C C . THR A 1 93 ? -17.805 -13.182 -6.518 1.00 62.09 93 THR A C 1
ATOM 765 O O . THR A 1 93 ? -17.092 -12.496 -7.242 1.00 62.09 93 THR A O 1
ATOM 768 N N . ASP A 1 94 ? -18.802 -12.697 -5.793 1.00 80.56 94 ASP A N 1
ATOM 769 C CA . ASP A 1 94 ? -19.031 -11.274 -5.593 1.00 80.56 94 ASP A CA 1
ATOM 770 C C . ASP A 1 94 ? -17.794 -10.697 -4.880 1.00 80.56 94 ASP A C 1
ATOM 772 O O . ASP A 1 94 ? -17.635 -10.846 -3.664 1.00 80.56 94 ASP A O 1
ATOM 776 N N . GLU A 1 95 ? -16.839 -10.198 -5.669 1.00 86.06 95 GLU A N 1
ATOM 777 C CA . GLU A 1 95 ? -15.581 -9.628 -5.198 1.00 86.06 95 GLU A CA 1
ATOM 778 C C . GLU A 1 95 ? -15.864 -8.260 -4.586 1.00 86.06 95 GLU A C 1
ATOM 780 O O . GLU A 1 95 ? -16.312 -7.338 -5.268 1.00 86.06 95 GLU A O 1
ATOM 785 N N . ASP A 1 96 ? -15.552 -8.110 -3.304 1.00 89.00 96 ASP A N 1
ATOM 786 C CA . ASP A 1 96 ? -15.752 -6.858 -2.591 1.00 89.00 96 ASP A CA 1
ATOM 787 C C . ASP A 1 96 ? -14.592 -6.606 -1.630 1.00 89.00 96 ASP A C 1
ATOM 789 O O . ASP A 1 96 ? -14.462 -7.225 -0.571 1.00 89.00 96 ASP A O 1
ATOM 793 N N . ALA A 1 97 ? -13.738 -5.652 -1.998 1.00 88.81 97 ALA A N 1
ATOM 794 C CA . ALA A 1 97 ? -12.601 -5.250 -1.182 1.00 88.81 97 ALA A CA 1
ATOM 795 C C . ALA A 1 97 ? -13.021 -4.568 0.132 1.00 88.81 97 ALA A C 1
ATOM 797 O O . ALA A 1 97 ? -12.245 -4.596 1.090 1.00 88.81 97 ALA A O 1
ATOM 798 N N . THR A 1 98 ? -14.222 -3.980 0.198 1.00 88.06 98 THR A N 1
ATOM 799 C CA . THR A 1 98 ? -14.759 -3.366 1.425 1.00 88.06 98 THR A CA 1
ATOM 800 C C . THR A 1 98 ? -15.151 -4.418 2.460 1.00 88.06 98 THR A C 1
ATOM 802 O O . THR A 1 98 ? -15.043 -4.169 3.657 1.00 88.06 98 THR A O 1
ATOM 805 N N . GLU A 1 99 ? -15.494 -5.624 2.004 1.00 88.12 99 GLU A N 1
ATOM 806 C CA . GLU A 1 99 ? -15.823 -6.781 2.841 1.00 88.12 99 GLU A CA 1
ATOM 807 C C . GLU A 1 99 ? -14.691 -7.825 2.901 1.00 88.12 99 GLU A C 1
ATOM 809 O O . GLU A 1 99 ? -14.860 -8.899 3.477 1.00 88.12 99 GLU A O 1
ATOM 814 N N . LEU A 1 100 ? -13.520 -7.520 2.325 1.00 89.81 100 LEU A N 1
ATOM 815 C CA . LEU A 1 100 ? -12.366 -8.427 2.205 1.00 89.81 100 LEU A CA 1
ATOM 816 C C . LEU A 1 100 ? -12.670 -9.738 1.460 1.00 89.81 100 LEU A C 1
ATOM 818 O O . LEU A 1 100 ? -12.032 -10.766 1.701 1.00 89.81 100 LEU A O 1
ATOM 822 N N . LYS A 1 101 ? -13.620 -9.699 0.528 1.00 90.75 101 LYS A N 1
ATOM 823 C CA . LYS A 1 101 ? -13.930 -10.796 -0.386 1.00 90.75 101 LYS A CA 1
ATOM 824 C C . LYS A 1 101 ? -13.010 -10.706 -1.595 1.00 90.75 101 LYS A C 1
ATOM 826 O O . LYS A 1 101 ? -13.233 -9.904 -2.499 1.00 90.75 101 LYS A O 1
ATOM 831 N N . PHE A 1 102 ? -11.970 -11.531 -1.595 1.00 89.88 102 PHE A N 1
ATOM 832 C CA . PHE A 1 102 ? -11.033 -11.648 -2.708 1.00 89.88 102 PHE A CA 1
ATOM 833 C C . PHE A 1 102 ? -11.186 -13.002 -3.411 1.00 89.88 102 PHE A C 1
ATOM 835 O O . PHE A 1 102 ? -11.571 -13.981 -2.766 1.00 89.88 102 PHE A O 1
ATOM 842 N N . PRO A 1 103 ? -10.829 -13.086 -4.703 1.00 89.81 103 PRO A N 1
ATOM 843 C CA . PRO A 1 103 ? -10.706 -14.358 -5.403 1.00 89.81 103 PRO A CA 1
ATOM 844 C C . PRO A 1 103 ? -9.739 -15.319 -4.709 1.00 89.81 103 PRO A C 1
ATOM 846 O O . PRO A 1 103 ? -8.780 -14.902 -4.048 1.00 89.81 103 PRO A O 1
ATOM 849 N N . LYS A 1 104 ? -9.948 -16.622 -4.920 1.00 86.88 104 LYS A N 1
ATOM 850 C CA . LYS A 1 104 ? -9.136 -17.696 -4.318 1.00 86.88 104 LYS A CA 1
ATOM 851 C C . LYS A 1 104 ? -7.655 -17.581 -4.688 1.00 86.88 104 LYS A C 1
ATOM 853 O O . LYS A 1 104 ? -6.787 -17.979 -3.915 1.00 86.88 104 LYS A O 1
ATOM 858 N N . GLU A 1 105 ? -7.346 -16.993 -5.842 1.00 88.44 105 GLU A N 1
ATOM 859 C CA . GLU A 1 105 ? -5.985 -16.712 -6.302 1.00 88.44 105 GLU A CA 1
ATOM 860 C C . GLU A 1 105 ? -5.233 -15.745 -5.373 1.00 88.44 105 GLU A C 1
ATOM 862 O O . GLU A 1 105 ? -4.002 -15.784 -5.313 1.00 88.44 105 GLU A O 1
ATOM 867 N N . PHE A 1 106 ? -5.954 -14.897 -4.634 1.00 88.56 106 PHE A N 1
ATOM 868 C CA . PHE A 1 106 ? -5.385 -13.890 -3.740 1.00 88.56 106 PHE A CA 1
ATOM 869 C C . PHE A 1 106 ? -5.453 -14.261 -2.254 1.00 88.56 106 PHE A C 1
ATOM 871 O O . PHE A 1 106 ? -4.838 -13.565 -1.448 1.00 88.56 106 PHE A O 1
ATOM 878 N N . GLU A 1 107 ? -6.099 -15.369 -1.873 1.00 83.19 107 GLU A N 1
ATOM 879 C CA . GLU A 1 107 ? -6.183 -15.810 -0.466 1.00 83.19 107 GLU A CA 1
ATOM 880 C C . GLU A 1 107 ? -4.801 -15.986 0.183 1.00 83.19 107 GLU A C 1
ATOM 882 O O . GLU A 1 107 ? -4.590 -15.642 1.346 1.00 83.19 107 GLU A O 1
ATOM 887 N N . GLN A 1 108 ? -3.833 -16.507 -0.577 1.00 85.25 108 GLN A N 1
ATOM 888 C CA . GLN A 1 108 ? -2.461 -16.723 -0.104 1.00 85.25 108 GLN A CA 1
ATOM 889 C C . GLN A 1 108 ? -1.493 -15.619 -0.539 1.00 85.25 108 GLN A C 1
ATOM 891 O O . GLN A 1 108 ? -0.313 -15.668 -0.186 1.00 85.25 108 GLN A O 1
ATOM 896 N N . ALA A 1 109 ? -1.963 -14.622 -1.290 1.00 89.38 109 ALA A N 1
ATOM 897 C CA . ALA A 1 109 ? -1.102 -13.570 -1.798 1.00 89.38 109 ALA A CA 1
ATOM 898 C C . ALA A 1 109 ? -0.604 -12.662 -0.664 1.00 89.38 109 ALA A C 1
ATOM 900 O O . ALA A 1 109 ? -1.306 -12.367 0.307 1.00 89.38 109 ALA A O 1
ATOM 901 N N . ASP A 1 110 ? 0.639 -12.209 -0.800 1.00 90.44 110 ASP A N 1
ATOM 902 C CA . ASP A 1 110 ? 1.175 -11.127 0.014 1.00 90.44 110 ASP A CA 1
ATOM 903 C C . ASP A 1 110 ? 0.955 -9.790 -0.685 1.00 90.44 110 ASP A C 1
ATOM 905 O O . ASP A 1 110 ? 1.055 -9.669 -1.908 1.00 90.44 110 ASP A O 1
ATOM 909 N N . THR A 1 111 ? 0.681 -8.760 0.109 1.00 94.31 111 THR A N 1
ATOM 910 C CA . THR A 1 111 ? 0.545 -7.398 -0.394 1.00 94.31 111 THR A CA 1
ATOM 911 C C . THR A 1 111 ? 1.898 -6.701 -0.413 1.00 94.31 111 THR A C 1
ATOM 913 O O . THR A 1 111 ? 2.768 -6.938 0.433 1.00 94.31 111 THR A O 1
ATOM 916 N N . LEU A 1 112 ? 2.078 -5.806 -1.381 1.00 95.50 112 LEU A N 1
ATOM 917 C CA . LEU A 1 112 ? 3.231 -4.915 -1.456 1.00 95.50 112 LEU A CA 1
ATOM 918 C C . LEU A 1 112 ? 2.783 -3.478 -1.217 1.00 95.50 112 LEU A C 1
ATOM 920 O O . LEU A 1 112 ? 1.777 -3.024 -1.764 1.00 95.50 112 LEU A O 1
ATOM 924 N N . LEU A 1 113 ? 3.557 -2.747 -0.422 1.00 95.62 113 LEU A N 1
ATOM 925 C CA . LEU A 1 113 ? 3.355 -1.314 -0.246 1.00 95.62 113 LEU A CA 1
ATOM 926 C C . LEU A 1 113 ? 3.791 -0.584 -1.517 1.00 95.62 113 LEU A C 1
ATOM 928 O O . LEU A 1 113 ? 4.769 -0.972 -2.155 1.00 95.62 113 LEU A O 1
ATOM 932 N N . THR A 1 114 ? 3.152 0.538 -1.844 1.00 96.56 114 THR A N 1
ATOM 933 C CA . THR A 1 114 ? 3.537 1.379 -2.997 1.00 96.56 114 THR A CA 1
ATOM 934 C C . THR A 1 114 ? 5.017 1.765 -2.931 1.00 96.56 114 THR A C 1
ATOM 936 O O . THR A 1 114 ? 5.726 1.759 -3.936 1.00 96.56 114 THR A O 1
ATOM 939 N N . SER A 1 115 ? 5.500 2.025 -1.717 1.00 95.56 115 SER A N 1
ATOM 940 C CA . SER A 1 115 ? 6.901 2.288 -1.391 1.00 95.56 115 SER A CA 1
ATOM 941 C C . SER A 1 115 ? 7.836 1.103 -1.673 1.00 95.56 115 SER A C 1
ATOM 943 O O . SER A 1 115 ? 8.947 1.294 -2.160 1.00 95.56 115 SER A O 1
ATOM 945 N N . GLU A 1 116 ? 7.402 -0.131 -1.405 1.00 95.56 116 GLU A N 1
ATOM 946 C CA . GLU A 1 116 ? 8.180 -1.342 -1.709 1.00 95.56 116 GLU A CA 1
ATOM 947 C C . GLU A 1 116 ? 8.258 -1.574 -3.212 1.00 95.56 116 GLU A C 1
ATOM 949 O O . GLU A 1 116 ? 9.339 -1.827 -3.744 1.00 95.56 116 GLU A O 1
ATOM 954 N N . VAL A 1 117 ? 7.123 -1.429 -3.902 1.00 96.81 117 VAL A N 1
ATOM 955 C CA . VAL A 1 117 ? 7.064 -1.537 -5.362 1.00 96.81 117 VAL A CA 1
ATOM 956 C C . VAL A 1 117 ? 7.988 -0.501 -5.997 1.00 96.81 117 VAL A C 1
ATOM 958 O O . VAL A 1 117 ? 8.764 -0.851 -6.883 1.00 96.81 117 VAL A O 1
ATOM 961 N N . TYR A 1 118 ? 7.985 0.743 -5.505 1.00 96.25 118 TYR A N 1
ATOM 962 C CA . TYR A 1 118 ? 8.910 1.775 -5.971 1.00 96.25 118 TYR A CA 1
ATOM 963 C C . TYR A 1 118 ? 10.376 1.332 -5.858 1.00 96.25 118 TYR A C 1
ATOM 965 O O . TYR A 1 118 ? 11.101 1.385 -6.849 1.00 96.25 118 TYR A O 1
ATOM 973 N N . LEU A 1 119 ? 10.810 0.844 -4.689 1.00 94.88 119 LEU A N 1
ATOM 974 C CA . LEU A 1 119 ? 12.195 0.399 -4.492 1.00 94.88 119 LEU A CA 1
ATOM 975 C C . LEU A 1 119 ? 12.571 -0.781 -5.398 1.00 94.88 119 LEU A C 1
ATOM 977 O O . LEU A 1 119 ? 13.675 -0.808 -5.943 1.00 94.88 119 LEU A O 1
ATOM 981 N N . LEU A 1 120 ? 11.663 -1.743 -5.580 1.00 95.31 120 LEU A N 1
ATOM 982 C CA . LEU A 1 120 ? 11.887 -2.901 -6.447 1.00 95.31 120 LEU A CA 1
ATOM 983 C C . LEU A 1 120 ? 12.025 -2.490 -7.917 1.00 95.31 120 LEU A C 1
ATOM 985 O O . LEU A 1 120 ? 12.950 -2.939 -8.599 1.00 95.31 120 LEU A O 1
ATOM 989 N N . LEU A 1 121 ? 11.132 -1.623 -8.400 1.00 95.19 121 LEU A N 1
ATOM 990 C CA . LEU A 1 121 ? 11.160 -1.136 -9.778 1.00 95.19 121 LEU A CA 1
ATOM 991 C C . LEU A 1 121 ? 12.375 -0.237 -10.027 1.00 95.19 121 LEU A C 1
ATOM 993 O O . LEU A 1 121 ? 13.030 -0.374 -11.057 1.00 95.19 121 LEU A O 1
ATOM 997 N N . GLU A 1 122 ? 12.734 0.632 -9.082 1.00 93.75 122 GLU A N 1
ATOM 998 C CA . GLU A 1 122 ? 13.914 1.490 -9.207 1.00 93.75 122 GLU A CA 1
ATOM 999 C C . GLU A 1 122 ? 15.203 0.659 -9.280 1.00 93.75 122 GLU A C 1
ATOM 1001 O O . GLU A 1 122 ? 16.047 0.889 -10.145 1.00 93.75 122 GLU A O 1
ATOM 1006 N N . HIS A 1 123 ? 15.322 -0.375 -8.445 1.00 93.25 123 HIS A N 1
ATOM 1007 C CA . HIS A 1 123 ? 16.443 -1.310 -8.504 1.00 93.25 123 HIS A CA 1
ATOM 1008 C C . HIS A 1 123 ? 16.479 -2.080 -9.834 1.00 93.25 123 HIS A C 1
ATOM 1010 O O . HIS A 1 123 ? 17.532 -2.199 -10.462 1.00 93.25 123 HIS A O 1
ATOM 1016 N N . ARG A 1 124 ? 15.327 -2.559 -10.323 1.00 91.38 124 ARG A N 1
ATOM 1017 C CA . ARG A 1 124 ? 15.232 -3.251 -11.620 1.00 91.38 124 ARG A CA 1
ATOM 1018 C C . ARG A 1 124 ? 15.618 -2.347 -12.794 1.00 91.38 124 ARG A C 1
ATOM 1020 O O . ARG A 1 124 ? 16.218 -2.845 -13.749 1.00 91.38 124 ARG A O 1
ATOM 1027 N N . ARG A 1 125 ? 15.292 -1.052 -12.719 1.00 90.56 125 ARG A N 1
ATOM 1028 C CA . ARG A 1 125 ? 15.685 -0.024 -13.694 1.00 90.56 125 ARG A CA 1
ATOM 1029 C C . ARG A 1 125 ? 17.202 0.153 -13.713 1.00 90.56 125 ARG A C 1
ATOM 1031 O O . ARG A 1 125 ? 17.803 0.031 -14.772 1.00 90.56 125 ARG A O 1
ATOM 1038 N N . GLN A 1 126 ? 17.819 0.343 -12.546 1.00 90.50 126 GLN A N 1
ATOM 1039 C CA . GLN A 1 126 ? 19.276 0.481 -12.414 1.00 90.50 126 GLN A CA 1
ATOM 1040 C C . GLN A 1 126 ? 20.025 -0.745 -12.957 1.00 90.50 126 GLN A C 1
ATOM 1042 O O . GLN A 1 126 ? 21.038 -0.601 -13.632 1.00 90.50 126 GLN A O 1
ATOM 1047 N N . GLN A 1 127 ? 19.501 -1.952 -12.725 1.00 89.06 127 GLN A N 1
ATOM 1048 C CA . GLN A 1 127 ? 20.067 -3.177 -13.298 1.00 89.06 127 GLN A CA 1
ATOM 1049 C C . GLN A 1 127 ? 19.988 -3.229 -14.827 1.00 89.06 127 GLN A C 1
ATOM 1051 O O . GLN A 1 127 ? 20.871 -3.807 -15.450 1.00 89.06 127 GLN A O 1
ATOM 1056 N N . SER A 1 128 ? 18.938 -2.671 -15.437 1.00 86.56 128 SER A N 1
ATOM 1057 C CA . SER A 1 128 ? 18.855 -2.557 -16.899 1.00 86.56 128 SER A CA 1
ATOM 1058 C C . SER A 1 128 ? 19.874 -1.559 -17.441 1.00 86.56 128 SER A C 1
ATOM 1060 O O . SER A 1 128 ? 20.515 -1.850 -18.439 1.00 86.56 128 SER A O 1
ATOM 1062 N N . GLU A 1 129 ? 20.067 -0.422 -16.770 1.00 85.88 129 GLU A N 1
ATOM 1063 C CA . GLU A 1 129 ? 21.028 0.608 -17.199 1.00 85.88 129 GLU A CA 1
ATOM 1064 C C . GLU A 1 129 ? 22.488 0.151 -17.126 1.00 85.88 129 GLU A C 1
ATOM 1066 O O . GLU A 1 129 ? 23.336 0.671 -17.842 1.00 85.88 129 GLU A O 1
ATOM 1071 N N . GLN A 1 130 ? 22.790 -0.812 -16.253 1.00 83.88 130 GLN A N 1
ATOM 1072 C CA . GLN A 1 130 ? 24.129 -1.388 -16.110 1.00 83.88 130 GLN A CA 1
ATOM 1073 C C . GLN A 1 130 ? 24.451 -2.455 -17.164 1.00 83.88 130 GLN A C 1
ATOM 1075 O O . GLN A 1 130 ? 25.598 -2.894 -17.246 1.00 83.88 130 GLN A O 1
ATOM 1080 N N . LYS A 1 131 ? 23.466 -2.910 -17.947 1.00 84.38 131 LYS A N 1
ATOM 1081 C CA . LYS A 1 131 ? 23.699 -3.874 -19.025 1.00 84.38 131 LYS A CA 1
ATOM 1082 C C . LYS A 1 131 ? 24.192 -3.149 -20.273 1.00 84.38 131 LYS A C 1
ATOM 1084 O O . LYS A 1 131 ? 23.719 -2.069 -20.602 1.00 84.38 131 LYS A O 1
ATOM 1089 N N . GLU A 1 132 ? 25.122 -3.779 -20.986 1.00 70.38 132 GLU A N 1
ATOM 1090 C CA . GLU A 1 132 ? 25.643 -3.261 -22.259 1.00 70.38 132 GLU A CA 1
ATOM 1091 C C . GLU A 1 132 ? 24.591 -3.297 -23.381 1.00 70.38 132 GLU A C 1
ATOM 1093 O O . GLU A 1 132 ? 24.663 -2.526 -24.335 1.00 70.38 132 GLU A O 1
ATOM 1098 N N . GLU A 1 133 ? 23.600 -4.182 -23.262 1.00 75.19 133 GLU A N 1
ATOM 1099 C CA . GLU A 1 133 ? 22.501 -4.319 -24.212 1.00 75.19 133 GLU A CA 1
ATOM 1100 C C . GLU A 1 133 ? 21.331 -3.407 -23.815 1.00 75.19 133 GLU A C 1
ATOM 1102 O O . GLU A 1 133 ? 20.839 -3.463 -22.684 1.00 75.19 133 GLU A O 1
ATOM 1107 N N . ILE A 1 134 ? 20.883 -2.564 -24.751 1.00 68.44 134 ILE A N 1
ATOM 1108 C CA . ILE A 1 134 ? 19.742 -1.665 -24.547 1.00 68.44 134 ILE A CA 1
ATOM 1109 C C . ILE A 1 134 ? 18.457 -2.499 -24.597 1.00 68.44 134 ILE A C 1
ATOM 1111 O O . ILE A 1 134 ? 17.921 -2.774 -25.668 1.00 68.44 134 ILE A O 1
ATOM 1115 N N . ASP A 1 135 ? 17.969 -2.898 -23.426 1.00 74.50 135 ASP A N 1
ATOM 1116 C CA . ASP A 1 135 ? 16.649 -3.506 -23.260 1.00 74.50 135 ASP A CA 1
ATOM 1117 C C . ASP A 1 135 ? 15.619 -2.401 -22.979 1.00 74.50 135 ASP A C 1
ATOM 1119 O O . ASP A 1 135 ? 15.645 -1.758 -21.921 1.00 74.50 135 ASP A O 1
ATOM 1123 N N . GLU A 1 136 ? 14.732 -2.140 -23.942 1.00 77.25 136 GLU A N 1
ATOM 1124 C CA . GLU A 1 136 ? 13.663 -1.155 -23.777 1.00 77.25 136 GLU A CA 1
ATOM 1125 C C . GLU A 1 136 ? 12.666 -1.632 -22.713 1.00 77.25 136 GLU A C 1
ATOM 1127 O O . GLU A 1 136 ? 12.005 -2.663 -22.842 1.00 77.25 136 GLU A O 1
ATOM 1132 N N . MET A 1 137 ? 12.528 -0.857 -21.634 1.00 83.56 137 MET A N 1
ATOM 1133 C CA . MET A 1 137 ? 11.547 -1.162 -20.595 1.00 83.56 137 MET A CA 1
ATOM 1134 C C . MET A 1 137 ? 10.126 -1.013 -21.140 1.00 83.56 137 MET A C 1
ATOM 1136 O O . MET A 1 137 ? 9.809 -0.047 -21.831 1.00 83.56 137 MET A O 1
ATOM 1140 N N . SER A 1 138 ? 9.243 -1.938 -20.759 1.00 92.19 138 SER A N 1
ATOM 1141 C CA . SER A 1 138 ? 7.845 -1.876 -21.178 1.00 92.19 138 SER A CA 1
ATOM 1142 C C . SER A 1 138 ? 7.163 -0.588 -20.703 1.00 92.19 138 SER A C 1
ATOM 1144 O O . SER A 1 138 ? 7.429 -0.072 -19.615 1.00 92.19 138 SER A O 1
ATOM 1146 N N . ASP A 1 139 ? 6.214 -0.089 -21.490 1.00 93.94 139 ASP A N 1
ATOM 1147 C CA . ASP A 1 139 ? 5.434 1.105 -21.141 1.00 93.94 139 ASP A CA 1
ATOM 1148 C C . ASP A 1 139 ? 4.701 0.945 -19.789 1.00 93.94 139 ASP A C 1
ATOM 1150 O O . ASP A 1 139 ? 4.680 1.857 -18.961 1.00 93.94 139 ASP A O 1
ATOM 1154 N N . VAL A 1 140 ? 4.190 -0.259 -19.498 1.00 95.69 140 VAL A N 1
ATOM 1155 C CA . VAL A 1 140 ? 3.575 -0.595 -18.199 1.00 95.69 140 VAL A CA 1
ATOM 1156 C C . VAL A 1 140 ? 4.575 -0.448 -17.050 1.00 95.69 140 VAL A C 1
ATOM 1158 O O . VAL A 1 140 ? 4.219 0.082 -15.994 1.00 95.69 140 VAL A O 1
ATOM 1161 N N . PHE A 1 141 ? 5.829 -0.863 -17.247 1.00 94.56 141 PHE A N 1
ATOM 1162 C CA . PHE A 1 141 ? 6.881 -0.707 -16.246 1.00 94.56 141 PHE A CA 1
ATOM 1163 C C . PHE A 1 141 ? 7.154 0.774 -15.970 1.00 94.56 141 PHE A C 1
ATOM 1165 O O . PHE A 1 141 ? 7.121 1.202 -14.816 1.00 94.56 141 PHE A O 1
ATOM 1172 N N . VAL A 1 142 ? 7.358 1.574 -17.021 1.00 93.38 142 VAL A N 1
ATOM 1173 C CA . VAL A 1 142 ? 7.654 3.011 -16.900 1.00 93.38 142 VAL A CA 1
ATOM 1174 C C . VAL A 1 142 ? 6.504 3.752 -16.215 1.00 93.38 142 VAL A C 1
ATOM 1176 O O . VAL A 1 142 ? 6.728 4.552 -15.302 1.00 93.38 142 VAL A O 1
ATOM 1179 N N . LYS A 1 143 ? 5.257 3.455 -16.595 1.00 97.06 143 LYS A N 1
ATOM 1180 C CA . LYS A 1 143 ? 4.060 4.037 -15.973 1.00 97.06 143 LYS A CA 1
ATOM 1181 C C . LYS A 1 143 ? 3.944 3.666 -14.497 1.00 97.06 143 LYS A C 1
ATOM 1183 O O . LYS A 1 143 ? 3.740 4.555 -13.668 1.00 97.06 143 LYS A O 1
ATOM 1188 N N . THR A 1 144 ? 4.130 2.392 -14.155 1.00 97.12 144 THR A N 1
ATOM 1189 C CA . THR A 1 144 ? 4.056 1.916 -12.764 1.00 97.12 144 THR A CA 1
ATOM 1190 C C . THR A 1 144 ? 5.169 2.513 -11.909 1.00 97.12 144 THR A C 1
ATOM 1192 O O . THR A 1 144 ? 4.916 2.950 -10.785 1.00 97.12 144 THR A O 1
ATOM 1195 N N . LEU A 1 145 ? 6.389 2.627 -12.440 1.00 95.62 145 LEU A N 1
ATOM 1196 C CA . LEU A 1 145 ? 7.493 3.275 -11.735 1.00 95.62 145 LEU A CA 1
ATOM 1197 C C . LEU A 1 145 ? 7.190 4.756 -11.468 1.00 95.62 145 LEU A C 1
ATOM 1199 O O . LEU A 1 145 ? 7.378 5.238 -10.356 1.00 95.62 145 LEU A O 1
ATOM 1203 N N . ASN A 1 146 ? 6.665 5.481 -12.456 1.00 96.12 146 ASN A N 1
ATOM 1204 C CA . ASN A 1 146 ? 6.333 6.899 -12.292 1.00 96.12 146 ASN A CA 1
ATOM 1205 C C . ASN A 1 146 ? 5.144 7.127 -11.349 1.00 96.12 146 ASN A C 1
AT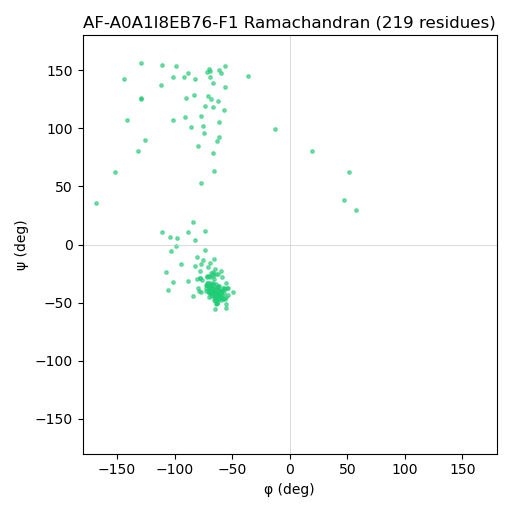OM 1207 O O . ASN A 1 146 ? 5.087 8.137 -10.644 1.00 96.12 146 ASN A O 1
ATOM 1211 N N . TYR A 1 147 ? 4.180 6.207 -11.324 1.00 97.38 147 TYR A N 1
ATOM 1212 C CA . TYR A 1 147 ? 3.098 6.222 -10.345 1.00 97.38 147 TYR A CA 1
ATOM 1213 C C . TYR A 1 147 ? 3.637 5.993 -8.930 1.00 97.38 147 TYR A C 1
ATOM 1215 O O . TYR A 1 147 ? 3.459 6.842 -8.055 1.00 97.38 147 TYR A O 1
ATOM 1223 N N . THR A 1 148 ? 4.362 4.894 -8.726 1.00 96.62 148 THR A N 1
ATOM 1224 C CA . THR A 1 148 ? 4.884 4.511 -7.407 1.00 96.62 148 THR A CA 1
ATOM 1225 C C . THR A 1 148 ? 5.879 5.537 -6.878 1.00 96.62 148 THR A C 1
ATOM 1227 O O . THR A 1 148 ? 5.801 5.896 -5.711 1.00 96.62 148 THR A O 1
ATOM 1230 N N . ARG A 1 149 ? 6.717 6.138 -7.731 1.00 94.44 149 ARG A N 1
ATOM 1231 C CA . ARG A 1 149 ? 7.617 7.240 -7.350 1.00 94.44 149 ARG A CA 1
ATOM 1232 C C . ARG A 1 149 ? 6.883 8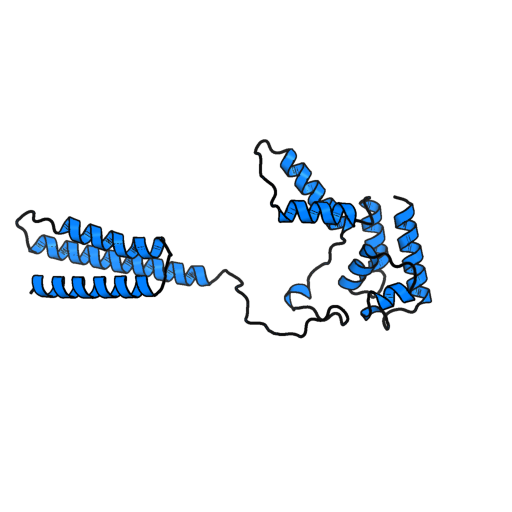.458 -6.781 1.00 94.44 149 ARG A C 1
ATOM 1234 O O . ARG A 1 149 ? 7.404 9.105 -5.876 1.00 94.44 149 ARG A O 1
ATOM 1241 N N . ARG A 1 150 ? 5.704 8.796 -7.318 1.00 94.31 150 ARG A N 1
ATOM 1242 C CA . ARG A 1 150 ? 4.903 9.943 -6.851 1.00 94.31 150 ARG A CA 1
ATOM 1243 C C . ARG A 1 150 ? 4.113 9.622 -5.587 1.00 94.31 150 ARG A C 1
ATOM 1245 O O . ARG A 1 150 ? 3.959 10.493 -4.740 1.00 94.31 150 ARG A O 1
ATOM 1252 N N . MET A 1 151 ? 3.599 8.399 -5.486 1.00 94.06 151 MET A N 1
ATOM 1253 C CA . MET A 1 151 ? 2.681 7.986 -4.421 1.00 94.06 151 MET A CA 1
ATOM 1254 C C . MET A 1 151 ? 3.376 7.326 -3.225 1.00 94.06 151 MET A C 1
ATOM 1256 O O . MET A 1 151 ? 2.779 7.237 -2.155 1.00 94.06 151 MET A O 1
ATOM 1260 N N . ALA A 1 152 ? 4.628 6.881 -3.370 1.00 93.56 152 ALA A N 1
ATOM 1261 C CA . ALA A 1 152 ? 5.396 6.283 -2.285 1.00 93.56 152 ALA A CA 1
ATOM 1262 C C . ALA A 1 152 ? 5.504 7.251 -1.102 1.00 93.56 152 ALA A C 1
ATOM 1264 O O . ALA A 1 152 ? 6.114 8.319 -1.193 1.00 93.56 152 ALA A O 1
ATOM 1265 N N . ARG A 1 153 ? 4.918 6.847 0.028 1.00 92.31 153 ARG A N 1
ATOM 1266 C CA . ARG A 1 153 ? 4.956 7.595 1.291 1.00 92.31 153 ARG A CA 1
ATOM 1267 C C . ARG A 1 153 ? 6.276 7.436 2.025 1.00 92.31 153 ARG A C 1
ATOM 1269 O O . ARG A 1 153 ? 6.635 8.290 2.824 1.00 92.31 153 ARG A O 1
ATOM 1276 N N . PHE A 1 154 ? 6.984 6.349 1.727 1.00 92.31 154 PHE A N 1
ATOM 1277 C CA . PHE A 1 154 ? 8.215 5.973 2.389 1.00 92.31 154 PHE A CA 1
ATOM 1278 C C . PHE A 1 154 ? 9.294 5.686 1.339 1.00 92.31 154 PHE A C 1
ATOM 1280 O O . PHE A 1 154 ? 9.078 4.876 0.444 1.00 92.31 154 PHE A O 1
ATOM 1287 N N . LYS A 1 155 ? 10.459 6.329 1.431 1.00 87.31 155 LYS A N 1
ATOM 1288 C CA . LYS A 1 155 ? 11.590 6.092 0.508 1.00 87.31 155 LYS A CA 1
ATOM 1289 C C . LYS A 1 155 ? 12.736 5.322 1.156 1.00 87.31 155 LYS A C 1
ATOM 1291 O O . LYS A 1 155 ? 13.503 4.661 0.463 1.00 87.31 155 LYS A O 1
ATOM 1296 N N . ASN A 1 156 ? 12.836 5.389 2.478 1.00 91.25 156 ASN A N 1
ATOM 1297 C CA . ASN A 1 156 ? 13.864 4.709 3.247 1.00 91.25 156 ASN A CA 1
ATOM 1298 C C . ASN A 1 156 ? 13.464 3.240 3.523 1.00 91.25 156 ASN A C 1
ATOM 1300 O O . ASN A 1 156 ? 12.361 2.963 4.007 1.00 91.25 156 ASN A O 1
ATOM 1304 N N . ARG A 1 157 ? 14.361 2.292 3.210 1.00 91.81 157 ARG A N 1
ATOM 1305 C CA . ARG A 1 157 ? 14.121 0.841 3.320 1.00 91.81 157 ARG A CA 1
ATOM 1306 C C . ARG A 1 157 ? 13.925 0.399 4.769 1.00 91.81 157 ARG A C 1
ATOM 1308 O O . ARG A 1 157 ? 13.087 -0.463 5.041 1.00 91.81 157 ARG A O 1
ATOM 1315 N N . GLU A 1 158 ? 14.678 0.977 5.692 1.00 92.75 158 GLU A N 1
ATOM 1316 C CA . GLU A 1 158 ? 14.593 0.712 7.125 1.00 92.75 158 GLU A CA 1
ATOM 1317 C C . GLU A 1 158 ? 13.244 1.190 7.670 1.00 92.75 158 GLU A C 1
ATOM 1319 O O . GLU A 1 158 ? 12.577 0.451 8.396 1.00 92.75 158 GLU A O 1
ATOM 1324 N N . THR A 1 159 ? 12.783 2.370 7.243 1.00 93.31 159 THR A N 1
ATOM 1325 C CA . THR A 1 159 ? 11.466 2.887 7.632 1.00 93.31 159 THR A CA 1
ATOM 1326 C C . THR A 1 159 ? 10.333 2.011 7.110 1.00 93.31 159 THR A C 1
ATOM 1328 O O . THR A 1 159 ? 9.414 1.703 7.863 1.00 93.31 159 THR A O 1
ATOM 1331 N N . ILE A 1 160 ? 10.404 1.561 5.853 1.00 93.69 160 ILE A N 1
ATOM 1332 C CA . ILE A 1 160 ? 9.399 0.660 5.263 1.00 93.69 160 ILE A CA 1
ATOM 1333 C C . ILE A 1 160 ? 9.279 -0.629 6.083 1.00 93.69 160 ILE A C 1
ATOM 1335 O O . ILE A 1 160 ? 8.173 -1.050 6.421 1.00 93.69 160 ILE A O 1
ATOM 1339 N N . ARG A 1 161 ? 10.415 -1.230 6.461 1.00 93.50 161 ARG A N 1
ATOM 1340 C CA . ARG A 1 161 ? 10.429 -2.411 7.337 1.00 93.50 161 ARG A CA 1
ATOM 1341 C C . ARG A 1 161 ? 9.808 -2.111 8.695 1.00 93.50 161 ARG A C 1
ATOM 1343 O O . ARG A 1 161 ? 8.983 -2.888 9.157 1.00 93.50 161 ARG A O 1
ATOM 1350 N N . ALA A 1 162 ? 10.161 -0.984 9.311 1.00 93.56 162 ALA A N 1
ATOM 1351 C CA . ALA A 1 162 ? 9.615 -0.593 10.607 1.00 93.56 162 ALA A CA 1
ATOM 1352 C C . ALA A 1 162 ? 8.093 -0.374 10.566 1.00 93.56 162 ALA A C 1
ATOM 1354 O O . ALA A 1 162 ? 7.404 -0.764 11.505 1.00 93.56 162 ALA A O 1
ATOM 1355 N N . VAL A 1 163 ? 7.565 0.214 9.487 1.00 94.44 163 VAL A N 1
ATOM 1356 C CA . VAL A 1 163 ? 6.118 0.373 9.260 1.00 94.44 163 VAL A CA 1
ATOM 1357 C C . VAL A 1 163 ? 5.437 -0.988 9.120 1.00 94.44 163 VAL A C 1
ATOM 1359 O O . VAL A 1 163 ? 4.413 -1.228 9.755 1.00 94.44 163 VAL A O 1
ATOM 1362 N N . ARG A 1 164 ? 6.024 -1.909 8.345 1.00 93.62 164 ARG A N 1
ATOM 1363 C CA . ARG A 1 164 ? 5.474 -3.261 8.188 1.00 93.62 164 ARG A CA 1
ATOM 1364 C C . ARG A 1 164 ? 5.470 -4.029 9.509 1.00 93.62 164 ARG A C 1
ATOM 1366 O O . ARG A 1 164 ? 4.465 -4.652 9.824 1.00 93.62 164 ARG A O 1
ATOM 1373 N N . THR A 1 165 ? 6.537 -3.939 10.302 1.00 93.75 165 THR A N 1
ATOM 1374 C CA . THR A 1 165 ? 6.584 -4.564 11.631 1.00 93.75 165 THR A CA 1
ATOM 1375 C C . THR A 1 165 ? 5.547 -3.964 12.575 1.00 93.75 165 THR A C 1
ATOM 1377 O O . THR A 1 165 ? 4.871 -4.723 13.255 1.00 93.75 165 THR A O 1
ATOM 1380 N N . LEU A 1 166 ? 5.383 -2.634 12.591 1.00 93.56 166 LEU A N 1
ATOM 1381 C CA . LEU A 1 166 ? 4.379 -1.953 13.416 1.00 93.56 166 LEU A CA 1
ATOM 1382 C C . LEU A 1 166 ? 2.972 -2.496 13.129 1.00 93.56 166 LEU A C 1
ATOM 1384 O O . LEU A 1 166 ? 2.299 -2.978 14.036 1.00 93.56 166 LEU A O 1
ATOM 1388 N N . LEU A 1 167 ? 2.561 -2.484 11.858 1.00 92.50 167 LEU A N 1
ATOM 1389 C CA . LEU A 1 167 ? 1.216 -2.899 11.452 1.00 92.50 167 LEU A CA 1
ATOM 1390 C C . LEU A 1 167 ? 1.001 -4.417 11.560 1.00 92.50 167 LEU A C 1
ATOM 1392 O O . LEU A 1 167 ? -0.115 -4.852 11.819 1.00 92.50 167 LEU A O 1
ATOM 1396 N N . ALA A 1 168 ? 2.057 -5.226 11.426 1.00 88.75 168 ALA A N 1
ATOM 1397 C CA . ALA A 1 168 ? 1.977 -6.681 11.575 1.00 88.75 168 ALA A CA 1
ATOM 1398 C C . ALA A 1 168 ? 1.711 -7.145 13.018 1.00 88.75 168 ALA A C 1
ATOM 1400 O O . ALA A 1 168 ? 1.341 -8.298 13.220 1.00 88.75 168 ALA A O 1
ATOM 1401 N N . THR A 1 169 ? 1.900 -6.281 14.024 1.00 89.38 169 THR A N 1
ATOM 1402 C CA . THR A 1 169 ? 1.538 -6.608 15.418 1.00 89.38 169 THR A CA 1
ATOM 1403 C C . THR A 1 169 ? 0.033 -6.548 15.680 1.00 89.38 169 THR A C 1
ATOM 1405 O O . THR A 1 169 ? -0.422 -7.028 16.717 1.00 89.38 169 THR A O 1
ATOM 1408 N N . LYS A 1 170 ? -0.737 -5.961 14.759 1.00 91.88 170 LYS A N 1
ATOM 1409 C CA . LYS A 1 170 ? -2.179 -5.745 14.890 1.00 91.88 170 LYS A CA 1
ATOM 1410 C C . LYS A 1 170 ? -2.965 -6.825 14.135 1.00 91.88 170 LYS A C 1
ATOM 1412 O O . LYS A 1 170 ? -2.446 -7.374 13.160 1.00 91.88 170 LYS A O 1
ATOM 1417 N N . PRO A 1 171 ? -4.210 -7.138 14.542 1.00 90.31 171 PRO A N 1
ATOM 1418 C CA . PRO A 1 171 ? -5.046 -8.166 13.911 1.00 90.31 171 PRO A CA 1
ATOM 1419 C C . PRO A 1 171 ? -5.662 -7.680 12.583 1.00 90.31 171 PRO A C 1
ATOM 1421 O O . PRO A 1 171 ? -6.872 -7.736 12.372 1.00 90.31 171 PRO A O 1
ATOM 1424 N N . LEU A 1 172 ? -4.820 -7.176 11.681 1.00 92.06 172 LEU A N 1
ATOM 1425 C CA . LEU A 1 172 ? -5.207 -6.595 10.401 1.00 92.06 172 LEU A CA 1
ATOM 1426 C C . LEU A 1 172 ? -4.975 -7.580 9.255 1.00 92.06 172 LEU A C 1
ATOM 1428 O O . LEU A 1 172 ? -3.991 -8.323 9.219 1.00 92.06 172 LEU A O 1
ATOM 1432 N N . HIS A 1 173 ? -5.864 -7.548 8.269 1.00 92.94 173 HIS A N 1
ATOM 1433 C CA . HIS A 1 173 ? -5.687 -8.278 7.024 1.00 92.94 173 HIS A CA 1
ATOM 1434 C C . HIS A 1 173 ? -4.545 -7.661 6.202 1.00 92.94 173 HIS A C 1
ATOM 1436 O O . HIS A 1 173 ? -4.330 -6.448 6.221 1.00 92.94 173 HIS A O 1
ATOM 1442 N N . LYS A 1 174 ? -3.833 -8.470 5.403 1.00 93.00 174 LYS A N 1
ATOM 1443 C CA . LYS A 1 174 ? -2.701 -7.997 4.579 1.00 93.00 174 LYS A CA 1
ATOM 1444 C C . LYS A 1 174 ? -3.092 -6.845 3.644 1.00 93.00 174 LYS A C 1
ATOM 1446 O O . LYS A 1 174 ? -2.280 -5.960 3.372 1.00 93.00 174 LYS A O 1
ATOM 1451 N N . PHE A 1 175 ? -4.336 -6.857 3.161 1.00 93.81 175 PHE A N 1
ATOM 1452 C CA . PHE A 1 175 ? -4.918 -5.765 2.380 1.00 93.81 175 PHE A CA 1
ATOM 1453 C C . PHE A 1 175 ? -5.014 -4.469 3.189 1.00 93.81 175 PHE A C 1
ATOM 1455 O O . PHE A 1 175 ? -4.510 -3.444 2.747 1.00 93.81 175 PHE A O 1
ATOM 1462 N N . GLU A 1 176 ? -5.582 -4.523 4.392 1.00 94.50 176 GLU A N 1
ATOM 1463 C CA . GLU A 1 176 ? -5.763 -3.361 5.271 1.00 94.50 176 GLU A CA 1
ATOM 1464 C C . GLU A 1 176 ? -4.418 -2.753 5.671 1.00 94.50 176 GLU A C 1
ATOM 1466 O O . GLU A 1 176 ? -4.243 -1.540 5.592 1.00 94.50 176 GLU A O 1
ATOM 1471 N N . VAL A 1 177 ? -3.431 -3.596 5.996 1.00 94.44 177 VAL A N 1
ATOM 1472 C CA . VAL A 1 177 ? -2.051 -3.161 6.269 1.00 94.44 177 VAL A CA 1
ATOM 1473 C C . VAL A 1 177 ? -1.492 -2.351 5.097 1.00 94.44 177 VAL A C 1
ATOM 1475 O O . VAL A 1 177 ? -0.903 -1.286 5.297 1.00 94.44 177 VAL A O 1
ATOM 1478 N N . ALA A 1 178 ? -1.690 -2.829 3.865 1.00 94.62 178 ALA A N 1
ATOM 1479 C CA . ALA A 1 178 ? -1.243 -2.114 2.678 1.00 94.62 178 ALA A CA 1
ATOM 1480 C C . ALA A 1 178 ? -2.026 -0.815 2.445 1.00 94.62 178 ALA A C 1
ATOM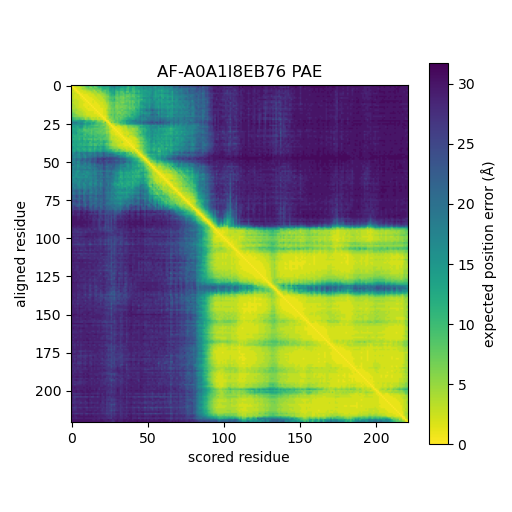 1482 O O . ALA A 1 178 ? -1.414 0.195 2.097 1.00 94.62 178 ALA A O 1
ATOM 1483 N N . GLN A 1 179 ? -3.343 -0.813 2.665 1.00 95.31 179 GLN A N 1
ATOM 1484 C CA . GLN A 1 179 ? -4.178 0.383 2.521 1.00 95.31 179 GLN A CA 1
ATOM 1485 C C . GLN A 1 179 ? -3.776 1.473 3.519 1.00 95.31 179 GLN A C 1
ATOM 1487 O O . GLN A 1 179 ? -3.465 2.585 3.097 1.00 95.31 179 GLN A O 1
ATOM 1492 N N . ILE A 1 180 ? -3.658 1.148 4.810 1.00 95.19 180 ILE A N 1
ATOM 1493 C CA . ILE A 1 180 ? -3.252 2.101 5.857 1.00 95.19 180 ILE A CA 1
ATOM 1494 C C . ILE A 1 180 ? -1.877 2.702 5.539 1.00 95.19 180 ILE A C 1
ATOM 1496 O O . ILE A 1 180 ? -1.700 3.920 5.577 1.00 95.19 180 ILE A O 1
ATOM 1500 N N . ALA A 1 181 ? -0.901 1.871 5.167 1.00 95.25 181 ALA A N 1
ATOM 1501 C CA . ALA A 1 181 ? 0.450 2.341 4.864 1.00 95.25 181 ALA A CA 1
ATOM 1502 C C . ALA A 1 181 ? 0.548 3.160 3.560 1.00 95.25 181 ALA A C 1
ATOM 1504 O O . ALA A 1 181 ? 1.451 3.987 3.429 1.00 95.25 181 ALA A O 1
ATOM 1505 N N . ASN A 1 182 ? -0.341 2.940 2.587 1.00 95.19 182 ASN A N 1
ATOM 1506 C CA . ASN A 1 182 ? -0.358 3.689 1.327 1.00 95.19 182 ASN A CA 1
ATOM 1507 C C . ASN A 1 182 ? -1.122 5.018 1.448 1.00 95.19 182 ASN A C 1
ATOM 1509 O O . ASN A 1 182 ? -0.659 6.052 0.948 1.00 95.19 182 ASN A O 1
ATOM 1513 N N . LEU A 1 183 ? -2.286 4.985 2.099 1.00 94.75 183 LEU A N 1
ATOM 1514 C CA . LEU A 1 183 ? -3.174 6.135 2.259 1.00 94.75 183 LEU A CA 1
ATOM 1515 C C . LEU A 1 183 ? -2.651 7.087 3.341 1.00 94.75 183 LEU A C 1
ATOM 1517 O O . LEU A 1 183 ? -2.604 8.291 3.101 1.00 94.75 183 LEU A O 1
ATOM 1521 N N . CYS A 1 184 ? -2.145 6.537 4.451 1.00 94.25 184 CYS A N 1
ATOM 1522 C CA . CYS A 1 184 ? -1.738 7.264 5.657 1.00 94.25 184 CYS A CA 1
ATOM 1523 C C . CYS A 1 184 ? -2.839 8.207 6.183 1.00 94.25 184 CYS A C 1
ATOM 1525 O O . CYS A 1 184 ? -2.600 9.417 6.200 1.00 94.25 184 CYS A O 1
ATOM 1527 N N . PRO A 1 185 ? -4.007 7.676 6.596 1.00 95.31 185 PRO A N 1
ATOM 1528 C CA . PRO A 1 185 ? -5.081 8.490 7.165 1.00 95.31 185 PRO A CA 1
ATOM 1529 C C . PRO A 1 185 ? -4.624 9.188 8.453 1.00 95.31 185 PRO A C 1
ATOM 1531 O O . PRO A 1 185 ? -3.736 8.696 9.159 1.00 95.31 185 PRO A O 1
ATOM 1534 N N . GLU A 1 186 ? -5.190 10.354 8.739 1.00 92.62 186 GLU A N 1
ATOM 1535 C CA . GLU A 1 186 ? -4.840 11.188 9.893 1.00 92.62 186 GLU A CA 1
ATOM 1536 C C . GLU A 1 186 ? -5.647 10.829 11.141 1.00 92.62 186 GLU A C 1
ATOM 1538 O O . GLU A 1 186 ? -5.116 10.933 12.248 1.00 92.62 186 GLU A O 1
ATOM 1543 N N . THR A 1 187 ? -6.889 10.373 10.966 1.00 95.19 187 THR A N 1
ATOM 1544 C CA . THR A 1 187 ? -7.803 10.018 12.058 1.00 95.19 187 THR A CA 1
ATOM 1545 C C . THR A 1 187 ? -8.410 8.630 11.873 1.00 95.19 187 THR A C 1
ATOM 1547 O O . THR A 1 187 ? -8.515 8.114 10.755 1.00 95.19 187 THR A O 1
ATOM 1550 N N . SER A 1 188 ? -8.839 8.029 12.979 1.00 94.50 188 SER A N 1
ATOM 1551 C CA . SER A 1 188 ? -9.622 6.791 13.030 1.00 94.50 188 SER A CA 1
ATOM 1552 C C . SER A 1 188 ? -10.893 6.860 12.174 1.00 94.50 188 SER A C 1
ATOM 1554 O O . SER A 1 188 ? -11.151 5.939 11.398 1.00 94.50 188 SER A O 1
ATOM 1556 N N . GLU A 1 189 ? -11.626 7.977 12.227 1.00 94.38 189 GLU A N 1
ATOM 1557 C CA . GLU A 1 189 ? -12.809 8.229 11.388 1.00 94.38 189 GLU A CA 1
ATOM 1558 C C . GLU A 1 189 ? -12.470 8.192 9.887 1.00 94.38 189 GLU A C 1
ATOM 1560 O O . GLU A 1 189 ? -13.138 7.503 9.116 1.00 94.38 189 GLU A O 1
ATOM 1565 N N . GLU A 1 190 ? -11.399 8.872 9.460 1.00 95.62 190 GLU A N 1
ATOM 1566 C CA . GLU A 1 190 ? -10.954 8.846 8.060 1.00 95.62 190 GLU A CA 1
ATOM 1567 C C . GLU A 1 190 ? -10.532 7.432 7.643 1.00 95.62 190 GLU A C 1
ATOM 1569 O O . GLU A 1 190 ? -10.889 6.958 6.563 1.00 95.62 190 GLU A O 1
ATOM 1574 N N . ALA A 1 191 ? -9.786 6.737 8.502 1.00 95.31 191 ALA A N 1
ATOM 1575 C CA . ALA A 1 191 ? -9.318 5.386 8.230 1.00 95.31 191 ALA A CA 1
ATOM 1576 C C . ALA A 1 191 ? -10.482 4.409 8.017 1.00 95.31 191 ALA A C 1
ATOM 1578 O O . ALA A 1 191 ? -10.445 3.628 7.066 1.00 95.31 191 ALA A O 1
ATOM 1579 N N . LYS A 1 192 ? -11.520 4.481 8.856 1.00 94.25 192 LYS A N 1
ATOM 1580 C CA . LYS A 1 192 ? -12.734 3.660 8.745 1.00 94.25 192 LYS A CA 1
ATOM 1581 C C . LYS A 1 192 ? -13.584 4.043 7.532 1.00 94.25 192 LYS A C 1
ATOM 1583 O O . LYS A 1 192 ? -14.033 3.165 6.802 1.00 94.25 192 LYS A O 1
ATOM 1588 N N . ALA A 1 193 ? -13.692 5.336 7.223 1.00 94.56 193 ALA A N 1
ATOM 1589 C CA . ALA A 1 193 ? -14.380 5.803 6.019 1.00 94.56 193 ALA A CA 1
ATOM 1590 C C . ALA A 1 193 ? -13.710 5.315 4.720 1.00 94.56 193 ALA A C 1
ATOM 1592 O O . ALA A 1 193 ? -14.395 4.969 3.756 1.00 94.56 193 ALA A O 1
ATOM 1593 N N . LEU A 1 194 ? -12.374 5.278 4.680 1.00 94.00 194 LEU A N 1
ATOM 1594 C CA . LEU A 1 194 ? -11.608 4.801 3.523 1.00 94.00 194 LEU A CA 1
ATOM 1595 C C . LEU A 1 194 ? -11.504 3.272 3.463 1.00 94.00 194 LEU A C 1
ATOM 1597 O O . LEU A 1 194 ? -11.374 2.708 2.374 1.00 94.00 194 LEU A O 1
ATOM 1601 N N . ILE A 1 195 ? -11.523 2.604 4.617 1.00 95.00 195 ILE A N 1
ATOM 1602 C CA . ILE A 1 195 ? -11.346 1.157 4.754 1.00 95.00 195 ILE A CA 1
ATOM 1603 C C . ILE A 1 195 ? -12.468 0.614 5.661 1.00 95.00 195 ILE A C 1
ATOM 1605 O O . ILE A 1 195 ? -12.231 0.346 6.843 1.00 95.00 195 ILE A O 1
ATOM 1609 N N . PRO A 1 196 ? -13.683 0.402 5.116 1.00 93.06 196 PRO A N 1
ATOM 1610 C CA . PRO A 1 196 ? -14.856 0.004 5.906 1.00 93.06 196 PRO A CA 1
ATOM 1611 C C . PRO A 1 196 ? -14.689 -1.323 6.658 1.00 93.06 196 PRO A C 1
ATOM 1613 O O . PRO A 1 196 ? -15.334 -1.565 7.674 1.00 93.06 196 PRO A O 1
ATOM 1616 N N . SER A 1 197 ? -13.777 -2.189 6.209 1.00 92.31 197 SER A N 1
ATOM 1617 C CA . SER A 1 197 ? -13.476 -3.455 6.881 1.00 92.31 197 SER A CA 1
ATOM 1618 C C . SER A 1 197 ? -12.841 -3.290 8.274 1.00 92.31 197 SER A C 1
ATOM 1620 O O . SER A 1 197 ? -12.770 -4.266 9.026 1.00 92.31 197 SER A O 1
ATOM 1622 N N . LEU A 1 198 ? -12.398 -2.077 8.637 1.00 91.31 198 LEU A N 1
ATOM 1623 C CA . LEU A 1 198 ? -11.830 -1.751 9.949 1.00 91.31 198 LEU A CA 1
ATOM 1624 C C . LEU A 1 198 ? -12.880 -1.468 11.033 1.00 91.31 198 LEU A C 1
ATOM 1626 O O . LEU A 1 198 ? -12.534 -1.554 12.211 1.00 91.31 198 LEU A O 1
ATOM 1630 N N . GLU A 1 199 ? -14.133 -1.166 10.667 1.00 87.81 199 GLU A N 1
ATOM 1631 C CA . GLU A 1 199 ? -15.176 -0.637 11.569 1.00 87.81 199 GLU A CA 1
ATOM 1632 C C . GLU A 1 199 ? -15.316 -1.438 12.875 1.00 87.81 199 GLU A C 1
ATOM 1634 O O . GLU A 1 199 ? -15.427 -0.864 13.954 1.00 87.81 199 GLU A O 1
ATOM 1639 N N . ASN A 1 200 ? -15.246 -2.770 12.772 1.00 85.00 200 ASN A N 1
ATOM 1640 C CA . ASN A 1 200 ? -15.476 -3.713 13.872 1.00 85.00 200 ASN A CA 1
ATOM 1641 C C . ASN A 1 200 ? -14.208 -4.462 14.325 1.00 85.00 200 ASN A C 1
ATOM 1643 O O . ASN A 1 200 ? -14.310 -5.461 15.038 1.00 85.00 200 ASN A O 1
ATOM 1647 N N . LYS A 1 201 ? -13.018 -4.055 13.863 1.00 87.31 201 LYS A N 1
ATOM 1648 C CA . LYS A 1 201 ? -11.756 -4.760 14.164 1.00 87.31 201 LYS A CA 1
ATOM 1649 C C . LYS A 1 201 ? -10.925 -4.103 15.250 1.00 87.31 201 LYS A C 1
ATOM 1651 O O . LYS A 1 201 ? -10.191 -4.803 15.944 1.00 87.31 201 LYS A O 1
ATOM 1656 N N . MET A 1 202 ? -10.988 -2.781 15.340 1.00 88.44 202 MET A N 1
ATOM 1657 C CA . MET A 1 202 ? -10.177 -1.987 16.252 1.00 88.44 202 MET A CA 1
ATOM 1658 C C . MET A 1 202 ? -10.977 -0.798 16.778 1.00 88.44 202 MET A C 1
ATOM 1660 O O . MET A 1 202 ? -11.749 -0.172 16.043 1.00 88.44 202 MET A O 1
ATOM 1664 N N . GLU A 1 203 ? -10.746 -0.486 18.048 1.00 92.62 203 GLU A N 1
ATOM 1665 C CA . GLU A 1 203 ? -11.279 0.712 18.691 1.00 92.62 203 GLU A CA 1
ATOM 1666 C C . GLU A 1 203 ? -10.589 1.969 18.149 1.00 92.62 203 GLU A C 1
ATOM 1668 O O . GLU A 1 203 ? -9.419 1.929 17.752 1.00 92.62 203 GLU A O 1
ATOM 1673 N N . ASP A 1 204 ? -11.307 3.092 18.156 1.00 94.00 204 ASP A N 1
ATOM 1674 C CA . ASP A 1 204 ? -10.821 4.357 17.589 1.00 94.00 204 ASP A CA 1
ATOM 1675 C C . ASP A 1 204 ? -9.547 4.848 18.284 1.00 94.00 204 ASP A C 1
ATOM 1677 O O . ASP A 1 204 ? -8.585 5.208 17.608 1.00 94.00 204 ASP A O 1
ATOM 1681 N N . ASP A 1 205 ? -9.494 4.762 19.617 1.00 94.19 205 ASP A N 1
ATOM 1682 C CA . ASP A 1 205 ? -8.330 5.173 20.411 1.00 94.19 205 ASP A CA 1
ATOM 1683 C C . ASP A 1 205 ? -7.066 4.370 20.053 1.00 94.19 205 ASP A C 1
ATOM 1685 O O . ASP A 1 205 ? -5.971 4.930 19.942 1.00 94.19 205 ASP A O 1
ATOM 1689 N N . GLU A 1 206 ? -7.209 3.055 19.842 1.00 93.69 206 GLU A N 1
ATOM 1690 C CA . GLU A 1 206 ? -6.095 2.184 19.450 1.00 93.69 206 GLU A CA 1
ATOM 1691 C C . GLU A 1 206 ? -5.647 2.485 18.015 1.00 93.69 206 GLU A C 1
ATOM 1693 O O . GLU A 1 206 ? -4.448 2.529 17.722 1.00 93.69 206 GLU A O 1
ATOM 1698 N N . LEU A 1 207 ? -6.604 2.700 17.110 1.00 93.94 207 LEU A N 1
ATOM 1699 C CA . LEU A 1 207 ? -6.313 3.042 15.725 1.00 93.94 207 LEU A CA 1
ATOM 1700 C C . LEU A 1 207 ? -5.590 4.390 15.637 1.00 93.94 207 LEU A C 1
ATOM 1702 O O . LEU A 1 207 ? -4.576 4.489 14.947 1.00 93.94 207 LEU A O 1
ATOM 1706 N N . ASP A 1 208 ? -6.031 5.392 16.391 1.00 95.19 208 ASP A N 1
ATOM 1707 C CA . ASP A 1 208 ? -5.388 6.704 16.444 1.00 95.19 208 ASP A CA 1
ATOM 1708 C C . ASP A 1 208 ? -3.954 6.634 16.988 1.00 95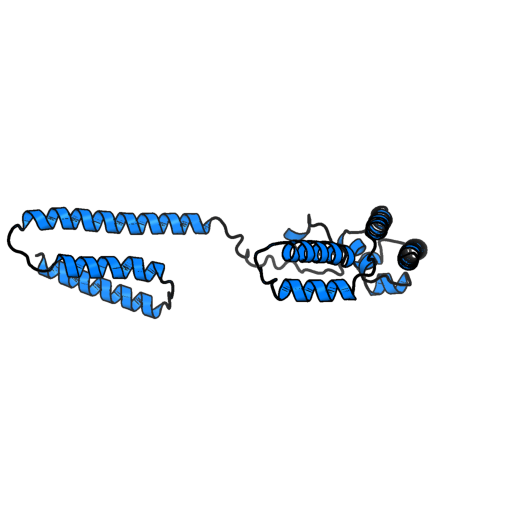.19 208 ASP A C 1
ATOM 1710 O O . ASP A 1 208 ? -3.076 7.350 16.500 1.00 95.19 208 ASP A O 1
ATOM 1714 N N . GLU A 1 209 ? -3.670 5.768 17.965 1.00 94.81 209 GLU A N 1
ATOM 1715 C CA . GLU A 1 209 ? -2.298 5.525 18.436 1.00 94.81 209 GLU A CA 1
ATOM 1716 C C . GLU A 1 209 ? -1.418 4.940 17.319 1.00 94.81 209 GLU A C 1
ATOM 1718 O O . GLU A 1 209 ? -0.328 5.451 17.043 1.00 94.81 209 GLU A O 1
ATOM 1723 N N . VAL A 1 210 ? -1.918 3.929 16.602 1.00 94.38 210 VAL A N 1
ATOM 1724 C CA . VAL A 1 210 ? -1.201 3.311 15.473 1.00 94.38 210 VAL A CA 1
ATOM 1725 C C . VAL A 1 210 ? -0.935 4.319 14.356 1.00 94.38 210 VAL A C 1
ATOM 1727 O O . VAL A 1 210 ? 0.161 4.337 13.784 1.00 94.38 210 VAL A O 1
ATOM 1730 N N . LEU A 1 211 ? -1.911 5.171 14.036 1.00 95.12 211 LEU A N 1
ATOM 1731 C CA . LEU A 1 211 ? -1.765 6.205 13.012 1.00 95.12 211 LEU A CA 1
ATOM 1732 C C . LEU A 1 211 ? -0.746 7.270 13.433 1.00 95.12 211 LEU A C 1
ATOM 1734 O O . LEU A 1 211 ? 0.101 7.655 12.623 1.00 95.12 211 LEU A O 1
ATOM 1738 N N . LYS A 1 212 ? -0.734 7.691 14.703 1.00 94.94 212 LYS A N 1
ATOM 1739 C CA . LYS A 1 212 ? 0.300 8.599 15.237 1.00 94.94 212 LYS A CA 1
ATOM 1740 C C . LYS A 1 212 ? 1.700 8.003 15.097 1.00 94.94 212 LYS A C 1
ATOM 1742 O O . LYS A 1 212 ? 2.611 8.677 14.602 1.00 94.94 212 LYS A O 1
ATOM 1747 N N . ASP A 1 213 ? 1.870 6.732 15.451 1.00 93.25 213 ASP A N 1
ATOM 1748 C CA . ASP A 1 213 ? 3.141 6.023 15.291 1.00 93.25 213 ASP A CA 1
ATOM 1749 C C . ASP A 1 213 ? 3.564 5.921 13.821 1.00 93.25 213 ASP A C 1
ATOM 1751 O O . ASP A 1 213 ? 4.741 6.116 13.493 1.00 93.25 213 ASP A O 1
ATOM 1755 N N . LEU A 1 214 ? 2.619 5.670 12.913 1.00 93.69 214 LEU A N 1
ATOM 1756 C CA . LEU A 1 214 ? 2.858 5.643 11.471 1.00 93.69 214 LEU A CA 1
ATOM 1757 C C . LEU A 1 214 ? 3.340 7.007 10.947 1.00 93.69 214 LEU A C 1
ATOM 1759 O O . LEU A 1 214 ? 4.334 7.076 10.214 1.00 93.69 214 LEU A O 1
ATOM 1763 N N . HIS A 1 215 ? 2.682 8.097 11.350 1.00 92.50 215 HIS A N 1
ATOM 1764 C CA . HIS A 1 215 ? 3.037 9.464 10.945 1.00 92.50 215 HIS A CA 1
ATOM 1765 C C . HIS A 1 215 ? 4.384 9.914 11.507 1.00 92.50 215 HIS A C 1
ATOM 1767 O O . HIS A 1 215 ? 5.146 10.597 10.811 1.00 92.50 215 HIS A O 1
ATOM 1773 N N . SER A 1 216 ? 4.743 9.471 12.715 1.00 91.75 216 SER A N 1
ATOM 1774 C CA . SER A 1 216 ? 6.081 9.714 13.264 1.00 91.75 216 SER A CA 1
ATOM 1775 C C . SER A 1 216 ? 7.156 9.173 12.311 1.00 91.75 216 SER A C 1
ATOM 1777 O O . SER A 1 216 ? 8.061 9.901 11.905 1.00 91.75 216 SER A O 1
ATOM 1779 N N . LYS A 1 217 ? 6.991 7.939 11.817 1.00 88.25 217 LYS A N 1
ATOM 1780 C CA . LYS A 1 217 ? 7.934 7.284 10.897 1.00 88.25 217 LYS A CA 1
ATOM 1781 C C . LYS A 1 217 ? 8.013 7.965 9.532 1.00 88.25 217 LYS A C 1
ATOM 1783 O O . LYS A 1 217 ? 9.067 7.919 8.904 1.00 88.25 217 LYS A O 1
ATOM 1788 N N . LYS A 1 218 ? 6.931 8.600 9.076 1.00 84.25 218 LYS A N 1
ATOM 1789 C CA . LYS A 1 218 ? 6.902 9.396 7.838 1.00 84.25 218 LYS A CA 1
ATOM 1790 C C . LYS A 1 218 ? 7.725 10.683 7.961 1.00 84.25 218 LYS A C 1
ATOM 1792 O O . LYS A 1 218 ? 8.354 11.088 6.991 1.00 84.25 218 LYS A O 1
ATOM 1797 N N . THR A 1 219 ? 7.727 11.302 9.140 1.00 73.38 219 THR A N 1
ATOM 1798 C CA . THR A 1 219 ? 8.388 12.596 9.388 1.00 73.38 219 THR A CA 1
ATOM 1799 C C . THR A 1 219 ? 9.910 12.464 9.502 1.00 73.38 219 THR A C 1
ATOM 1801 O O . THR A 1 219 ? 10.632 13.378 9.122 1.00 73.38 219 THR A O 1
ATOM 1804 N N . PHE A 1 220 ? 10.413 11.321 9.980 1.00 63.38 220 PHE A N 1
ATOM 1805 C CA . PHE A 1 220 ? 11.851 11.054 10.161 1.00 63.38 220 PHE A CA 1
ATOM 1806 C C . PHE A 1 220 ? 12.584 10.559 8.895 1.00 63.38 220 PHE A C 1
ATOM 1808 O O . PHE A 1 220 ? 13.640 9.932 9.013 1.00 63.38 220 PHE A O 1
ATOM 1815 N N . GLN A 1 221 ? 12.027 10.783 7.701 1.00 55.81 221 GLN A N 1
ATOM 1816 C CA . GLN A 1 221 ? 12.632 10.369 6.426 1.00 55.81 221 GLN A CA 1
ATOM 1817 C C . GLN A 1 221 ? 13.495 11.434 5.765 1.00 55.81 221 GLN A C 1
ATOM 1819 O O . GLN A 1 221 ? 13.131 12.625 5.837 1.00 55.81 221 GLN A O 1
#